Protein AF-A0AAV4H0U8-F1 (afdb_monomer)

Nearest PDB structures (foldseek):
  1r6h-assembly1_A  TM=3.811E-01  e=1.867E+00  Homo sapiens

Radius of gyration: 20.05 Å; Cα contacts (8 Å, |Δi|>4): 142; chains: 1; bounding box: 52×57×49 Å

pLDDT: mean 77.67, std 19.8, range [32.16, 96.25]

Solvent-accessible surface area (backbone atoms only — not comparable to full-atom values): 12555 Å² total; per-residue (Å²): 126,60,33,31,64,40,56,46,85,75,37,79,47,70,70,47,39,51,52,36,53,75,59,45,39,46,77,42,82,68,94,59,55,77,70,55,44,50,54,53,32,41,54,50,17,45,49,52,50,41,32,47,71,75,65,68,29,56,74,47,70,74,56,47,93,75,80,69,88,84,75,69,75,73,65,42,67,66,59,60,54,28,60,53,57,63,48,58,94,90,52,66,75,69,58,56,73,80,49,91,80,75,90,81,85,86,87,63,67,34,68,52,42,54,78,76,45,48,65,54,52,51,23,59,76,68,77,43,89,72,80,81,60,102,54,48,70,59,52,45,48,50,35,50,70,76,36,68,32,71,71,49,67,66,58,55,51,46,58,64,59,59,79,68,54,101,82,68,81,67,102,60,90,77,84,72,62,87,89,68,71,67,84,81,57,90,67,73,79,76,83,71,69,70,84,88,126

Organism: NCBI:txid1093978

Mean predicted aligned error: 11.88 Å

Sequence (197 aa):
MTASAIGSNLIQKSALHTLAKLNRNFIITRDLSVKEALEASKVVSAYIHRLLTKERRSVWIAQRQGRTKDGNDQTEQGILKMLLLNRGENEGIEYLERFNIIPVSISYEFDPTDILKIPELIAKIREVEYVKTKNEDFNTILKGIMGRKGRPSDLVATEKKIIGVGEIDGAYIKVGSLEKVSTSGNWPAIYDKGKKQ

Foldseek 3Di:
DAEEEDEPLQQPDPVSVVVNVVSNYDYQYPPDDPVVNLVSLLVVLVVQCCCVPVVVHHYHYQQDPDDDLPPDRHRDVVVLVSNCSPDDPPDDSCSCVVDPDDDDDDAFPDQLCNVLSVVVVVCVVVVHDDDDDPCSVVVSVVSRVPPDRHDPPVVVVVVVVVPDDPPDPDDDDDDDDPVPPDPPPPDPPVVPPPDDD

Secondary structure (DSSP, 8-state):
--EEEEEGGG--SHHHHHHHHHTTPEEE--S--HHHHHHHHHHHHHHHHHHHHTS---EE--SSSS--SSS--PPPHHHHHHHGGGS-TT--GGGGGGS---------SS-TTHHHHHHHHHHHHTT------TTHHHHHHHHHHHS-----HHHHHHHHHTT--TT--SSS--PPPTT---TTS---TTTT-----

Structure (mmCIF, N/CA/C/O backbone):
data_AF-A0AAV4H0U8-F1
#
_entry.id   AF-A0AAV4H0U8-F1
#
loop_
_atom_site.group_PDB
_atom_site.id
_atom_site.type_symbol
_atom_site.label_atom_id
_atom_site.label_alt_id
_atom_site.label_comp_id
_atom_site.label_asym_id
_atom_site.label_entity_id
_atom_site.label_seq_id
_atom_site.pdbx_PDB_ins_code
_atom_site.Cartn_x
_atom_site.Cartn_y
_atom_site.Cartn_z
_atom_site.occupancy
_atom_site.B_iso_or_equiv
_atom_site.auth_seq_id
_atom_site.auth_comp_id
_atom_site.auth_asym_id
_atom_site.auth_atom_id
_atom_site.pdbx_PDB_model_num
ATOM 1 N N . MET A 1 1 ? -16.952 9.512 -0.260 1.00 75.94 1 MET A N 1
ATOM 2 C CA . MET A 1 1 ? -15.770 9.503 -1.154 1.00 75.94 1 MET A CA 1
ATOM 3 C C . MET A 1 1 ? -14.577 8.974 -0.365 1.00 75.94 1 MET A C 1
ATOM 5 O O . MET A 1 1 ? -14.344 9.475 0.735 1.00 75.94 1 MET A O 1
ATOM 9 N N . THR A 1 2 ? -13.920 7.940 -0.892 1.00 90.75 2 THR A N 1
ATOM 10 C CA . THR A 1 2 ? -12.845 7.143 -0.267 1.00 90.75 2 THR A CA 1
ATOM 11 C C . THR A 1 2 ? -11.544 7.938 -0.129 1.00 90.75 2 THR A C 1
ATOM 13 O O . THR A 1 2 ? -11.247 8.760 -0.991 1.00 90.75 2 THR A O 1
ATOM 16 N N . ALA A 1 3 ? -10.783 7.706 0.942 1.00 93.81 3 ALA A N 1
ATOM 17 C CA . ALA A 1 3 ? -9.413 8.204 1.094 1.00 93.81 3 ALA A CA 1
ATOM 18 C C . ALA A 1 3 ? -8.412 7.100 0.727 1.00 93.81 3 ALA A C 1
ATOM 20 O O . ALA A 1 3 ? -8.619 5.949 1.104 1.00 93.81 3 ALA A O 1
ATOM 21 N N . SER A 1 4 ? -7.324 7.432 0.035 1.00 94.38 4 SER A N 1
ATOM 22 C CA . SER A 1 4 ? -6.386 6.422 -0.480 1.00 94.38 4 SER A CA 1
ATOM 23 C C . SER A 1 4 ? -4.968 6.630 0.043 1.00 94.38 4 SER A C 1
ATOM 25 O O . SER A 1 4 ? -4.483 7.758 0.127 1.00 94.38 4 SER A O 1
ATOM 27 N N . ALA A 1 5 ? -4.272 5.546 0.369 1.00 93.00 5 ALA A N 1
ATOM 28 C CA . ALA A 1 5 ? -2.857 5.606 0.723 1.00 93.00 5 ALA A CA 1
ATOM 29 C C . ALA A 1 5 ? -1.994 5.833 -0.532 1.00 93.00 5 ALA A C 1
ATOM 31 O O . ALA A 1 5 ? -2.186 5.168 -1.552 1.00 93.00 5 ALA A O 1
ATOM 32 N N . ILE A 1 6 ? -1.010 6.734 -0.460 1.00 90.56 6 ILE A N 1
ATOM 33 C CA . ILE A 1 6 ? -0.012 6.936 -1.521 1.00 90.56 6 ILE A CA 1
ATOM 34 C C . ILE A 1 6 ? 1.402 7.019 -0.942 1.00 90.56 6 ILE A C 1
ATOM 36 O O . ILE A 1 6 ? 1.624 7.653 0.084 1.00 90.56 6 ILE A O 1
ATOM 40 N N . GLY A 1 7 ? 2.375 6.395 -1.607 1.00 89.25 7 GLY A N 1
ATOM 41 C CA . GLY A 1 7 ? 3.781 6.480 -1.208 1.00 89.25 7 GLY A CA 1
ATOM 42 C C . GLY A 1 7 ? 4.385 7.863 -1.473 1.00 89.25 7 GLY A C 1
ATOM 43 O O . GLY A 1 7 ? 4.131 8.462 -2.521 1.00 89.25 7 GLY A O 1
ATOM 44 N N . SER A 1 8 ? 5.235 8.348 -0.562 1.00 87.62 8 SER A N 1
ATOM 45 C CA . SER A 1 8 ? 5.931 9.639 -0.702 1.00 87.62 8 SER A CA 1
ATOM 46 C C . SER A 1 8 ? 6.795 9.731 -1.967 1.00 87.62 8 SER A C 1
ATOM 48 O O . SER A 1 8 ? 6.920 10.806 -2.555 1.00 87.62 8 SER A O 1
ATOM 50 N N . ASN A 1 9 ? 7.322 8.600 -2.452 1.00 84.81 9 ASN A N 1
ATOM 51 C CA . ASN A 1 9 ? 8.116 8.538 -3.681 1.00 84.81 9 ASN A CA 1
ATOM 52 C C . ASN A 1 9 ? 7.341 8.992 -4.932 1.00 84.81 9 ASN A C 1
ATOM 54 O O . ASN A 1 9 ? 7.963 9.414 -5.903 1.00 84.81 9 ASN A O 1
ATOM 58 N N . LEU A 1 10 ? 6.003 8.949 -4.910 1.00 83.44 10 LEU A N 1
ATOM 59 C CA . LEU A 1 10 ? 5.152 9.251 -6.067 1.00 83.44 10 LEU A CA 1
ATOM 60 C C . LEU A 1 10 ? 4.704 10.717 -6.153 1.00 83.44 10 LEU A C 1
ATOM 62 O O . LEU A 1 10 ? 4.123 11.125 -7.156 1.00 83.44 10 LEU A O 1
ATOM 66 N N . ILE A 1 11 ? 4.969 11.517 -5.121 1.00 84.12 11 ILE A N 1
ATOM 67 C CA . ILE A 1 11 ? 4.455 12.891 -4.976 1.00 84.12 11 ILE A CA 1
ATOM 68 C C . ILE A 1 11 ? 5.573 13.932 -4.853 1.00 84.12 11 ILE A C 1
ATOM 70 O O . ILE A 1 11 ? 5.365 15.012 -4.313 1.00 84.12 11 ILE A O 1
ATOM 74 N N . GLN A 1 12 ? 6.759 13.629 -5.385 1.00 79.88 12 GLN A N 1
ATOM 75 C CA . GLN A 1 12 ? 7.925 14.521 -5.312 1.00 79.88 12 GLN A CA 1
ATOM 76 C C . GLN A 1 12 ? 7.730 15.842 -6.080 1.00 79.88 12 GLN A C 1
ATOM 78 O O . GLN A 1 12 ? 8.349 16.850 -5.756 1.00 79.88 12 GLN A O 1
ATOM 83 N N . LYS A 1 13 ? 6.869 15.854 -7.109 1.00 83.31 13 LYS A N 1
ATOM 84 C CA . LYS A 1 13 ? 6.543 17.061 -7.888 1.00 83.31 13 LYS A CA 1
ATOM 85 C C . LYS A 1 13 ? 5.353 17.791 -7.262 1.00 83.31 13 LYS A C 1
ATOM 87 O O . LYS A 1 13 ? 4.347 17.160 -6.939 1.00 83.31 13 LYS A O 1
ATOM 92 N N . SER A 1 14 ? 5.417 19.121 -7.195 1.00 85.25 14 SER A N 1
ATOM 93 C CA . SER A 1 14 ? 4.371 19.975 -6.602 1.00 85.25 14 SER A CA 1
ATOM 94 C C . SER A 1 14 ? 2.971 19.706 -7.169 1.00 85.25 14 SER A C 1
ATOM 96 O O . SER A 1 14 ? 2.019 19.548 -6.409 1.00 85.25 14 SER A O 1
ATOM 98 N N . ALA A 1 15 ? 2.850 19.563 -8.492 1.00 86.19 15 ALA A N 1
ATOM 99 C CA . ALA A 1 15 ? 1.583 19.251 -9.151 1.00 86.19 15 ALA A CA 1
ATOM 100 C C . ALA A 1 15 ? 0.990 17.901 -8.698 1.00 86.19 15 ALA A C 1
ATOM 102 O O . ALA A 1 15 ? -0.210 17.807 -8.442 1.00 86.19 15 ALA A O 1
ATOM 103 N N . LEU A 1 16 ? 1.828 16.868 -8.545 1.00 85.06 16 LEU A N 1
ATOM 104 C CA . LEU A 1 16 ? 1.393 15.538 -8.096 1.00 85.06 16 LEU A CA 1
ATOM 105 C C . LEU A 1 16 ? 0.987 15.548 -6.623 1.00 85.06 16 LEU A C 1
ATOM 107 O O . LEU A 1 16 ? 0.011 14.903 -6.248 1.00 85.06 16 LEU A O 1
ATOM 111 N N . HIS A 1 17 ? 1.690 16.319 -5.798 1.00 86.75 17 HIS A N 1
ATOM 112 C CA . HIS A 1 17 ? 1.330 16.518 -4.401 1.00 86.75 17 HIS A CA 1
ATOM 113 C C . HIS A 1 17 ? -0.031 17.220 -4.252 1.00 86.75 17 HIS A C 1
ATOM 115 O O . HIS A 1 17 ? -0.872 16.780 -3.466 1.00 86.75 17 HIS A O 1
ATOM 121 N N . THR A 1 18 ? -0.297 18.262 -5.047 1.00 88.75 18 THR A N 1
ATOM 122 C CA . THR A 1 18 ? -1.611 18.926 -5.074 1.00 88.75 18 THR A CA 1
ATOM 123 C C . THR A 1 18 ? -2.707 17.970 -5.538 1.00 88.75 18 THR A C 1
ATOM 125 O O . THR A 1 18 ? -3.745 17.870 -4.886 1.00 88.75 18 THR A O 1
ATOM 128 N N . LEU A 1 19 ? -2.466 17.206 -6.607 1.00 88.75 19 LEU A N 1
ATOM 129 C CA . LEU A 1 19 ? -3.418 16.210 -7.101 1.00 88.75 19 LEU A CA 1
ATOM 130 C C . LEU A 1 19 ? -3.717 15.126 -6.054 1.00 88.75 19 LEU A C 1
ATOM 132 O O . LEU A 1 19 ? -4.872 14.739 -5.879 1.00 88.75 19 LEU A O 1
ATOM 136 N N . ALA A 1 20 ? -2.701 14.656 -5.329 1.00 88.44 20 ALA A N 1
ATOM 137 C CA . ALA A 1 20 ? -2.874 13.691 -4.249 1.00 88.44 20 ALA A CA 1
ATOM 138 C C . ALA A 1 20 ? -3.774 14.256 -3.138 1.00 88.44 20 ALA A C 1
ATOM 140 O O . ALA A 1 20 ? -4.706 13.581 -2.703 1.00 88.44 20 ALA A O 1
ATOM 141 N N . LYS A 1 21 ? -3.566 15.516 -2.736 1.00 87.50 21 LYS A N 1
ATOM 142 C CA . LYS A 1 21 ? -4.411 16.190 -1.736 1.00 87.50 21 LYS A CA 1
ATOM 143 C C . LYS A 1 21 ? -5.855 16.370 -2.203 1.00 87.50 21 LYS A C 1
ATOM 145 O O . LYS A 1 21 ? -6.772 16.122 -1.423 1.00 87.50 21 LYS A O 1
ATOM 150 N N . LEU A 1 22 ? -6.067 16.751 -3.465 1.00 90.12 22 LEU A N 1
ATOM 151 C CA . LEU A 1 22 ? -7.408 16.890 -4.050 1.00 90.12 22 LEU A CA 1
ATOM 152 C C . LEU A 1 22 ? -8.170 15.558 -4.056 1.00 90.12 22 LEU A C 1
ATOM 154 O O . LEU A 1 22 ? -9.353 15.525 -3.725 1.00 90.12 22 LEU A O 1
ATOM 158 N N . ASN A 1 23 ? -7.471 14.454 -4.331 1.00 88.56 23 ASN A N 1
ATOM 159 C CA . ASN A 1 23 ? -8.024 13.098 -4.256 1.00 88.56 23 ASN A CA 1
ATOM 160 C C . ASN A 1 23 ? -8.117 12.543 -2.822 1.00 88.56 23 ASN A C 1
ATOM 162 O O . ASN A 1 23 ? -8.476 11.383 -2.639 1.00 88.56 23 ASN A O 1
ATOM 166 N N . ARG A 1 24 ? -7.827 13.362 -1.797 1.00 89.94 24 ARG A N 1
ATOM 167 C CA . ARG A 1 24 ? -7.825 12.978 -0.373 1.00 89.94 24 ARG A CA 1
ATOM 168 C C . ARG A 1 24 ? -6.895 11.805 -0.073 1.00 89.94 24 ARG A C 1
ATOM 170 O O . ARG A 1 24 ? -7.181 10.982 0.799 1.00 89.94 24 ARG A O 1
ATOM 177 N N . ASN A 1 25 ? -5.776 11.742 -0.783 1.00 91.75 25 ASN A N 1
ATOM 178 C CA . ASN A 1 25 ? -4.757 10.764 -0.474 1.00 91.75 25 ASN A CA 1
ATOM 179 C C . ASN A 1 25 ? -4.028 11.168 0.807 1.00 91.75 25 ASN A C 1
ATOM 181 O O . ASN A 1 25 ? -3.683 12.338 0.995 1.00 91.75 25 ASN A O 1
ATOM 185 N N . PHE A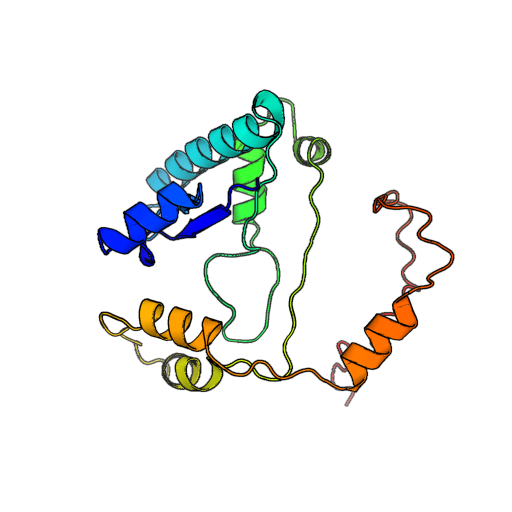 1 26 ? -3.752 10.187 1.658 1.00 93.12 26 PHE A N 1
ATOM 186 C CA . PHE A 1 26 ? -2.820 10.343 2.769 1.00 93.12 26 PHE A CA 1
ATOM 187 C C . PHE A 1 26 ? -1.496 9.669 2.426 1.00 93.12 26 PHE A C 1
ATOM 189 O O . PHE A 1 26 ? -1.435 8.719 1.643 1.00 93.12 26 PHE A O 1
ATOM 196 N N . ILE A 1 27 ? -0.420 10.215 2.980 1.00 90.69 27 ILE A N 1
ATOM 197 C CA . ILE A 1 27 ? 0.939 9.904 2.552 1.00 90.69 27 ILE A CA 1
ATOM 198 C C . ILE A 1 27 ? 1.522 8.825 3.459 1.00 90.69 27 ILE A C 1
ATOM 200 O O . ILE A 1 27 ? 1.487 8.950 4.681 1.00 90.69 27 ILE A O 1
ATOM 204 N N . ILE A 1 28 ? 2.095 7.796 2.842 1.00 90.69 28 ILE A N 1
ATOM 205 C CA . ILE A 1 28 ? 2.951 6.805 3.487 1.00 90.69 28 ILE A CA 1
ATOM 206 C C . ILE A 1 28 ? 4.396 7.164 3.154 1.00 90.69 28 ILE A C 1
ATOM 208 O O . ILE A 1 28 ? 4.830 7.057 2.002 1.00 90.69 28 ILE A O 1
ATOM 212 N N . THR A 1 29 ? 5.130 7.637 4.155 1.00 87.06 29 THR A N 1
ATOM 213 C CA . THR A 1 29 ? 6.537 8.016 4.003 1.00 87.06 29 THR A CA 1
ATOM 214 C C . THR A 1 29 ? 7.407 6.772 3.848 1.00 87.06 29 THR A C 1
ATOM 216 O O . THR A 1 29 ? 7.237 5.794 4.572 1.00 87.06 29 THR A O 1
ATOM 219 N N . ARG A 1 30 ? 8.326 6.809 2.884 1.00 84.44 30 ARG A N 1
ATOM 220 C CA . ARG A 1 30 ? 9.290 5.739 2.594 1.00 84.44 30 ARG A CA 1
ATOM 221 C C . ARG A 1 30 ? 10.682 6.114 3.093 1.00 84.44 30 ARG A C 1
ATOM 223 O O . ARG A 1 30 ? 10.924 7.278 3.395 1.00 84.44 30 ARG A O 1
ATOM 230 N N . ASP A 1 31 ? 11.559 5.114 3.151 1.00 83.88 31 ASP A N 1
ATOM 231 C CA . ASP A 1 31 ? 12.988 5.263 3.464 1.00 83.88 31 ASP A CA 1
ATOM 232 C C . ASP A 1 31 ? 13.251 5.860 4.860 1.00 83.88 31 ASP A C 1
ATOM 234 O O . ASP A 1 31 ? 14.187 6.623 5.074 1.00 83.88 31 ASP A O 1
ATOM 238 N N . LEU A 1 32 ? 12.391 5.498 5.817 1.00 84.94 32 LEU A N 1
ATOM 239 C CA . LEU A 1 32 ? 12.502 5.874 7.224 1.00 84.94 32 LEU A CA 1
ATOM 240 C C . LEU A 1 32 ? 13.335 4.859 8.011 1.00 84.94 32 LEU A C 1
ATOM 242 O O . LEU A 1 32 ? 13.292 3.657 7.734 1.00 84.94 32 LEU A O 1
ATOM 246 N N . SER A 1 33 ? 14.018 5.324 9.059 1.00 87.19 33 SER A N 1
ATOM 247 C CA . SER A 1 33 ? 14.585 4.418 10.061 1.00 87.19 33 SER A CA 1
ATOM 248 C C . SER A 1 33 ? 13.477 3.654 10.796 1.00 87.19 33 SER A C 1
ATOM 250 O O . SER A 1 33 ? 12.323 4.080 10.834 1.00 87.19 33 SER A O 1
ATOM 252 N N . VAL A 1 34 ? 13.814 2.534 11.444 1.00 86.00 34 VAL A N 1
ATOM 253 C CA . VAL A 1 34 ? 12.833 1.692 12.161 1.00 86.00 34 VAL A CA 1
ATOM 254 C C . VAL A 1 34 ? 12.016 2.493 13.185 1.00 86.00 34 VAL A C 1
ATOM 256 O O . VAL A 1 34 ? 10.799 2.329 13.278 1.00 86.00 34 VAL A O 1
ATOM 259 N N . LYS A 1 35 ? 12.672 3.389 13.932 1.00 85.44 35 LYS A N 1
ATOM 260 C CA . LYS A 1 35 ? 12.014 4.230 14.939 1.00 85.44 35 LYS A CA 1
ATOM 261 C C . LYS A 1 35 ? 11.052 5.229 14.295 1.00 85.44 35 LYS A C 1
ATOM 263 O O . LYS A 1 35 ? 9.916 5.358 14.740 1.00 85.44 35 LYS A O 1
ATOM 268 N N . GLU A 1 36 ? 11.485 5.908 13.238 1.00 90.25 36 GLU A N 1
ATOM 269 C CA . GLU A 1 36 ? 10.648 6.871 12.515 1.00 90.25 36 GLU A CA 1
ATOM 270 C C . GLU A 1 36 ? 9.475 6.186 11.811 1.00 90.25 36 GLU A C 1
ATOM 272 O O . GLU A 1 36 ? 8.363 6.708 11.820 1.00 90.25 36 GLU A O 1
ATOM 277 N N . ALA A 1 37 ? 9.694 4.995 11.249 1.00 87.75 37 ALA A N 1
ATOM 278 C CA . ALA A 1 37 ? 8.656 4.199 10.608 1.00 87.75 37 ALA A CA 1
ATOM 279 C C . ALA A 1 37 ? 7.551 3.804 11.597 1.00 87.75 37 ALA A C 1
ATOM 281 O O . ALA A 1 37 ? 6.372 3.842 11.241 1.00 87.75 37 ALA A O 1
ATOM 282 N N . LEU A 1 38 ? 7.905 3.473 12.845 1.00 88.56 38 LEU A N 1
ATOM 283 C CA . LEU A 1 38 ? 6.930 3.182 13.896 1.00 88.56 38 LEU A CA 1
ATOM 284 C C . LEU A 1 38 ? 6.095 4.419 14.251 1.00 88.56 38 LEU A C 1
ATOM 286 O O . LEU A 1 38 ? 4.869 4.330 14.296 1.00 88.56 38 LEU A O 1
ATOM 290 N N . GLU A 1 39 ? 6.736 5.568 14.467 1.00 91.75 39 GLU A N 1
ATOM 291 C CA . GLU A 1 39 ? 6.027 6.814 14.784 1.00 91.75 39 GLU A CA 1
ATOM 292 C C . GLU A 1 39 ? 5.123 7.263 13.627 1.00 91.75 39 GLU A C 1
ATOM 294 O O . GLU A 1 39 ? 3.947 7.566 13.836 1.00 91.75 39 GLU A O 1
ATOM 299 N N . ALA A 1 40 ? 5.615 7.199 12.388 1.00 90.12 40 ALA A N 1
ATOM 300 C CA . ALA A 1 40 ? 4.806 7.462 11.201 1.00 90.12 40 ALA A CA 1
ATOM 301 C C . ALA A 1 40 ? 3.616 6.490 11.100 1.00 90.12 40 ALA A C 1
ATOM 303 O O . ALA A 1 40 ? 2.494 6.910 10.810 1.00 90.12 40 ALA A O 1
ATOM 304 N N . SER A 1 41 ? 3.828 5.205 11.401 1.00 92.19 41 SER A N 1
ATOM 305 C CA . SER A 1 41 ? 2.768 4.190 11.395 1.00 92.19 41 SER A CA 1
ATOM 306 C C . SER A 1 4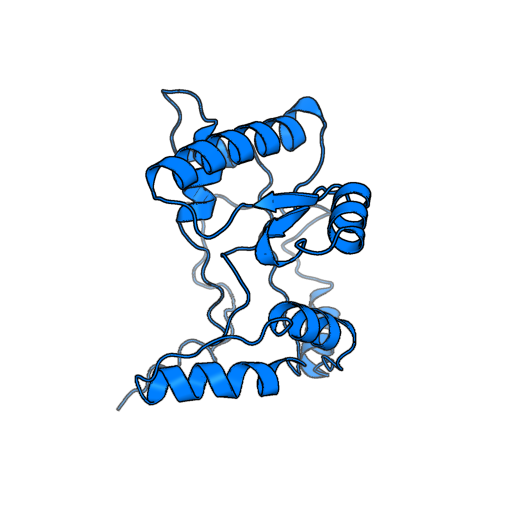1 ? 1.697 4.460 12.453 1.00 92.19 41 SER A C 1
ATOM 308 O O . SER A 1 41 ? 0.517 4.293 12.157 1.00 92.19 41 SER A O 1
ATOM 310 N N . LYS A 1 42 ? 2.063 4.932 13.655 1.00 93.75 42 LYS A N 1
ATOM 311 C CA . LYS A 1 42 ? 1.090 5.341 14.687 1.00 93.75 42 LYS A CA 1
ATOM 312 C C . LYS A 1 42 ? 0.214 6.494 14.198 1.00 93.75 42 LYS A C 1
ATOM 314 O O . LYS A 1 42 ? -1.006 6.441 14.342 1.00 93.75 42 LYS A O 1
ATOM 319 N N . VAL A 1 43 ? 0.821 7.506 13.572 1.00 95.56 43 VAL A N 1
ATOM 320 C CA . VAL A 1 43 ? 0.094 8.661 13.017 1.00 95.56 43 VAL A CA 1
ATOM 321 C C . VAL A 1 43 ? -0.876 8.221 11.919 1.00 95.56 43 VAL A C 1
ATOM 323 O O . VAL A 1 43 ? -2.046 8.607 11.941 1.00 95.56 43 VAL A O 1
ATOM 326 N N . VAL A 1 44 ? -0.421 7.382 10.982 1.00 95.38 44 VAL A N 1
ATOM 327 C CA . VAL A 1 44 ? -1.272 6.829 9.915 1.00 95.38 44 VAL A CA 1
ATOM 328 C C . VAL A 1 44 ? -2.408 5.987 10.500 1.00 95.38 44 VAL A C 1
ATOM 330 O O . VAL A 1 44 ? -3.552 6.153 10.085 1.00 95.38 44 VAL A O 1
ATOM 333 N N . SER A 1 45 ? -2.125 5.142 11.492 1.00 95.31 45 SER A N 1
ATOM 334 C CA . SER A 1 45 ? -3.120 4.301 12.166 1.00 95.31 45 SER A CA 1
ATOM 335 C C . SER A 1 45 ? -4.222 5.130 12.827 1.00 95.31 45 SER A C 1
ATOM 337 O O . SER A 1 45 ? -5.408 4.935 12.549 1.00 95.31 45 SER A O 1
ATOM 339 N N . ALA A 1 46 ? -3.843 6.136 13.622 1.00 96.25 46 ALA A N 1
ATOM 340 C CA . ALA A 1 46 ? -4.784 7.052 14.261 1.00 96.25 46 ALA A CA 1
ATOM 341 C C . ALA A 1 46 ? -5.615 7.835 13.229 1.00 96.25 46 ALA A C 1
ATOM 343 O O . ALA A 1 46 ? -6.821 8.044 13.403 1.00 96.25 46 ALA A O 1
ATOM 344 N N . TYR A 1 47 ? -4.990 8.241 12.120 1.00 96.25 47 TYR A N 1
ATOM 345 C CA . TYR A 1 47 ? -5.675 8.918 11.025 1.00 96.25 47 TYR A CA 1
ATOM 346 C C . TYR A 1 47 ? -6.699 8.007 10.333 1.00 96.25 47 TYR A C 1
ATOM 348 O O . TYR A 1 47 ? -7.844 8.424 10.157 1.00 96.25 47 TYR A O 1
ATOM 356 N N . ILE A 1 48 ? -6.331 6.765 9.996 1.00 95.75 48 ILE A N 1
ATOM 357 C CA . ILE A 1 48 ? -7.236 5.764 9.409 1.00 95.75 48 ILE A CA 1
ATOM 358 C C . ILE A 1 48 ? -8.402 5.482 10.354 1.00 95.75 48 ILE A C 1
ATOM 360 O O . ILE A 1 48 ? -9.554 5.529 9.925 1.00 95.75 48 ILE A O 1
ATOM 364 N N . HIS A 1 49 ? -8.133 5.265 11.643 1.00 95.31 49 HIS A N 1
ATOM 365 C CA . HIS A 1 49 ? -9.189 5.054 12.627 1.00 95.31 49 HIS A CA 1
ATOM 366 C C . HIS A 1 49 ? -10.177 6.224 12.641 1.00 95.31 49 HIS A C 1
ATOM 368 O O . HIS A 1 49 ? -11.383 6.009 12.548 1.00 95.31 49 HIS A O 1
ATOM 374 N N . ARG A 1 50 ? -9.685 7.470 12.683 1.00 95.94 50 ARG A N 1
ATOM 375 C CA . ARG A 1 50 ? -10.537 8.667 12.632 1.00 95.94 50 ARG A CA 1
ATOM 376 C C . ARG A 1 50 ? -11.377 8.731 11.355 1.00 95.94 50 ARG A C 1
ATOM 378 O O . ARG A 1 50 ? -12.554 9.087 11.436 1.00 95.94 50 ARG A O 1
ATOM 385 N N . LEU A 1 51 ? -10.793 8.405 10.198 1.00 95.81 51 LEU A N 1
ATOM 386 C CA . LEU A 1 51 ? -11.522 8.369 8.929 1.00 95.81 51 LEU A CA 1
ATOM 387 C C . LEU A 1 51 ? -12.677 7.364 8.979 1.00 95.81 51 LEU A C 1
ATOM 389 O O . LEU A 1 51 ? -13.793 7.699 8.586 1.00 95.81 51 LEU A O 1
ATOM 393 N N . LEU A 1 52 ? -12.419 6.164 9.500 1.00 94.31 52 LEU A N 1
ATOM 394 C CA . LEU A 1 52 ? -13.396 5.080 9.551 1.00 94.31 52 LEU A CA 1
ATOM 395 C C . LEU A 1 52 ? -14.500 5.345 10.587 1.00 94.31 52 LEU A C 1
ATOM 397 O O . LEU A 1 52 ? -15.676 5.175 10.274 1.00 94.31 52 LEU A O 1
ATOM 401 N N . THR A 1 53 ? -14.152 5.801 11.795 1.00 93.06 53 THR A N 1
ATOM 402 C CA . THR A 1 53 ? -15.106 5.911 12.914 1.00 93.06 53 THR A CA 1
ATOM 403 C C . THR A 1 53 ? -15.799 7.266 12.994 1.00 93.06 53 THR A C 1
ATOM 405 O O . THR A 1 53 ? -17.023 7.327 13.109 1.00 93.06 53 THR A O 1
ATOM 408 N N . LYS A 1 54 ? -15.040 8.366 12.914 1.00 94.19 54 LYS A N 1
ATOM 409 C CA . LYS A 1 54 ? -15.576 9.726 13.096 1.00 94.19 54 LYS A CA 1
ATOM 410 C C . LYS A 1 54 ? -16.096 10.315 11.793 1.00 94.19 54 LYS A C 1
ATOM 412 O O . LYS A 1 54 ? -17.151 10.938 11.782 1.00 94.19 54 LYS A O 1
ATOM 417 N N . GLU A 1 55 ? -15.371 10.120 10.694 1.00 94.62 55 GLU A N 1
ATOM 418 C CA . GLU A 1 55 ? -15.751 10.698 9.397 1.00 94.62 55 GLU A CA 1
ATOM 419 C C . GLU A 1 55 ? -16.602 9.769 8.526 1.00 94.62 55 GLU A C 1
ATOM 421 O O . GLU A 1 55 ? -17.108 10.216 7.495 1.00 94.62 55 GLU A O 1
ATOM 426 N N . ARG A 1 56 ? -16.764 8.497 8.921 1.00 93.25 56 ARG A N 1
ATOM 427 C CA . ARG A 1 56 ? -17.481 7.461 8.156 1.00 93.25 56 ARG A CA 1
ATOM 428 C C . ARG A 1 56 ? -17.012 7.380 6.697 1.00 93.25 56 ARG A C 1
ATOM 430 O O . ARG A 1 56 ? -17.811 7.305 5.763 1.00 93.25 56 ARG A O 1
ATOM 437 N N . ARG A 1 57 ? -15.695 7.433 6.487 1.00 93.50 57 ARG A N 1
ATOM 438 C CA . ARG A 1 57 ? -15.055 7.369 5.168 1.00 93.50 57 ARG A CA 1
ATOM 439 C C . ARG A 1 57 ? -14.317 6.054 4.993 1.00 93.50 57 ARG A C 1
ATOM 441 O O . ARG A 1 57 ? -13.474 5.707 5.810 1.00 93.50 57 ARG A O 1
ATOM 448 N N . SER A 1 58 ? -14.567 5.387 3.871 1.00 94.88 58 SER A N 1
ATOM 449 C CA . SER A 1 58 ? -13.794 4.221 3.444 1.00 94.88 58 SER A CA 1
ATOM 450 C C . SER A 1 58 ? -12.340 4.592 3.147 1.00 94.88 58 SER A C 1
ATOM 452 O O . SER A 1 58 ? -12.053 5.701 2.679 1.00 94.88 58 SER A O 1
ATOM 454 N N . VAL A 1 59 ? -11.442 3.635 3.369 1.00 95.69 59 VAL A N 1
ATOM 455 C CA . VAL A 1 59 ? -10.008 3.757 3.097 1.00 95.69 59 VAL A CA 1
ATOM 456 C C . VAL A 1 59 ? -9.592 2.709 2.070 1.00 95.69 59 VAL A C 1
ATOM 458 O O . VAL A 1 59 ? -9.961 1.546 2.197 1.00 95.69 59 VAL A O 1
ATOM 461 N N . TRP A 1 60 ? -8.817 3.120 1.068 1.00 94.88 60 TRP A N 1
ATOM 462 C CA . TRP A 1 60 ? -8.158 2.226 0.121 1.00 94.88 60 TRP A CA 1
ATOM 463 C C . TRP A 1 60 ? -6.664 2.145 0.440 1.00 94.88 60 TRP A C 1
ATOM 465 O O . TRP A 1 60 ? -5.956 3.156 0.414 1.00 94.88 60 TRP A O 1
ATOM 475 N N . ILE A 1 61 ? -6.175 0.940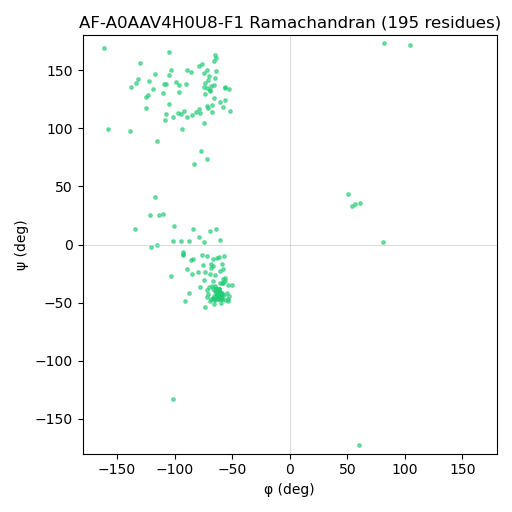 0.723 1.00 92.44 61 ILE A N 1
ATOM 476 C CA . ILE A 1 61 ? -4.767 0.668 1.019 1.00 92.44 61 ILE A CA 1
ATOM 477 C C . ILE A 1 61 ? -4.291 -0.522 0.187 1.00 92.44 61 ILE A C 1
ATOM 479 O O . ILE A 1 61 ? -5.045 -1.461 -0.052 1.00 92.44 61 ILE A O 1
ATOM 483 N N . ALA A 1 62 ? -3.045 -0.462 -0.282 1.00 91.31 62 ALA A N 1
ATOM 484 C CA . ALA A 1 62 ? -2.418 -1.595 -0.948 1.00 91.31 62 ALA A CA 1
ATOM 485 C C . ALA A 1 62 ? -2.025 -2.664 0.080 1.00 91.31 62 ALA A C 1
ATOM 487 O O . ALA A 1 62 ? -1.633 -2.340 1.197 1.00 91.31 62 ALA A O 1
ATOM 488 N N . GLN A 1 63 ? -2.070 -3.927 -0.331 1.00 86.25 63 GLN A N 1
ATOM 489 C CA . GLN A 1 63 ? -1.707 -5.101 0.463 1.00 86.25 63 GLN A CA 1
ATOM 490 C C . GLN A 1 63 ? -0.216 -5.182 0.823 1.00 86.25 63 GLN A C 1
ATOM 492 O O . GLN A 1 63 ? 0.162 -5.993 1.665 1.00 86.25 63 GLN A O 1
ATOM 497 N N . ARG A 1 64 ? 0.637 -4.366 0.192 1.00 85.62 64 ARG A N 1
ATOM 498 C CA . ARG A 1 64 ? 2.073 -4.253 0.477 1.00 85.62 64 ARG A CA 1
ATOM 499 C C . ARG A 1 64 ? 2.667 -2.963 -0.065 1.00 85.62 64 ARG A C 1
ATOM 501 O O . ARG A 1 64 ? 2.044 -2.268 -0.875 1.00 85.62 64 ARG A O 1
ATOM 508 N N . GLN A 1 65 ? 3.901 -2.660 0.329 1.00 83.06 65 GLN A N 1
ATOM 509 C CA . GLN A 1 65 ? 4.637 -1.551 -0.260 1.00 83.06 65 GLN A CA 1
ATOM 510 C C . GLN A 1 65 ? 5.085 -1.861 -1.700 1.00 83.06 65 GLN A C 1
ATOM 512 O O . GLN A 1 65 ? 5.906 -2.736 -1.965 1.00 83.06 65 GLN A O 1
ATOM 517 N N . GLY A 1 66 ? 4.613 -1.047 -2.647 1.00 83.31 66 GLY A N 1
ATOM 518 C CA . GLY A 1 66 ? 5.013 -1.139 -4.053 1.00 83.31 66 GLY A CA 1
ATOM 519 C C . GLY A 1 66 ? 4.262 -2.208 -4.852 1.00 83.31 66 GLY A C 1
ATOM 520 O O . GLY A 1 66 ? 3.449 -2.961 -4.331 1.00 83.31 66 GLY A O 1
ATOM 521 N N . ARG A 1 67 ? 4.507 -2.224 -6.166 1.00 82.38 67 ARG A N 1
ATOM 522 C CA . ARG A 1 67 ? 3.856 -3.155 -7.100 1.00 82.38 67 ARG A CA 1
ATOM 523 C C . ARG A 1 67 ? 4.611 -4.473 -7.149 1.00 82.38 67 ARG A C 1
ATOM 525 O O . ARG A 1 67 ? 5.839 -4.482 -7.050 1.00 82.38 67 ARG A O 1
ATOM 532 N N . THR A 1 68 ? 3.879 -5.557 -7.385 1.00 82.25 68 THR A N 1
ATOM 533 C CA . THR A 1 68 ? 4.491 -6.869 -7.538 1.00 82.25 68 THR A CA 1
ATOM 534 C C . THR A 1 68 ? 5.372 -6.986 -8.776 1.00 82.25 68 THR A C 1
ATOM 536 O O . THR A 1 68 ? 5.050 -6.480 -9.859 1.00 82.25 68 THR A O 1
ATOM 539 N N . LYS A 1 69 ? 6.527 -7.627 -8.585 1.00 80.44 69 LYS A N 1
ATOM 540 C CA . LYS A 1 69 ? 7.529 -7.885 -9.627 1.00 80.44 69 LYS A CA 1
ATOM 541 C C . LYS A 1 69 ? 7.485 -9.334 -10.106 1.00 80.44 69 LYS A C 1
ATOM 543 O O . LYS A 1 69 ? 7.822 -9.588 -11.252 1.00 80.44 69 LYS A O 1
ATOM 548 N N . ASP A 1 70 ? 7.035 -10.233 -9.240 1.00 77.69 70 ASP A N 1
ATOM 549 C CA . ASP A 1 70 ? 6.977 -11.685 -9.410 1.00 77.69 70 ASP A CA 1
ATOM 550 C C . ASP A 1 70 ? 5.539 -12.231 -9.419 1.00 77.69 70 ASP A C 1
ATOM 552 O O . ASP A 1 70 ? 5.339 -13.431 -9.562 1.00 77.69 70 ASP A O 1
ATOM 556 N N . GLY A 1 71 ? 4.532 -11.364 -9.267 1.00 75.62 71 GLY A N 1
ATOM 557 C CA . GLY A 1 71 ? 3.125 -11.761 -9.199 1.00 75.62 71 GLY A CA 1
ATOM 558 C C . GLY A 1 71 ? 2.686 -12.261 -7.821 1.00 75.62 71 GLY A C 1
ATOM 559 O O . GLY A 1 71 ? 1.525 -12.622 -7.661 1.00 75.62 71 GLY A O 1
ATOM 560 N N . ASN A 1 72 ? 3.565 -12.256 -6.809 1.00 79.81 72 ASN A N 1
ATOM 561 C CA . ASN A 1 72 ? 3.168 -12.589 -5.445 1.00 79.81 72 ASN A CA 1
ATOM 562 C C . ASN A 1 72 ? 2.529 -11.364 -4.768 1.00 79.81 72 ASN A C 1
ATOM 564 O O . ASN A 1 72 ? 3.190 -10.341 -4.538 1.00 79.81 72 ASN A O 1
ATOM 568 N N . ASP A 1 73 ? 1.237 -11.476 -4.466 1.00 82.06 73 ASP A N 1
ATOM 569 C CA . ASP A 1 73 ? 0.416 -10.445 -3.825 1.00 82.06 73 ASP A CA 1
ATOM 570 C C . ASP A 1 73 ? 0.014 -10.807 -2.385 1.00 82.06 73 ASP A C 1
ATOM 572 O O . ASP A 1 73 ? -0.989 -10.319 -1.863 1.00 82.06 73 ASP A O 1
ATOM 576 N N . GLN A 1 74 ? 0.816 -11.631 -1.702 1.00 83.75 74 GLN A N 1
ATOM 577 C CA . GLN A 1 74 ? 0.650 -11.868 -0.270 1.00 83.75 74 GLN A CA 1
ATOM 578 C C . GLN A 1 74 ? 0.708 -10.548 0.518 1.00 83.75 74 GLN A C 1
ATOM 580 O O . GLN A 1 74 ? 1.557 -9.687 0.278 1.00 83.75 74 GLN A O 1
ATOM 585 N N . THR A 1 75 ? -0.214 -10.393 1.472 1.00 84.56 75 THR A N 1
ATOM 586 C CA . THR A 1 75 ? -0.290 -9.190 2.311 1.00 84.56 75 THR A CA 1
ATOM 587 C C . THR A 1 75 ? 0.905 -9.106 3.260 1.00 84.56 75 THR A C 1
ATOM 589 O O . THR A 1 75 ? 1.229 -10.071 3.953 1.00 84.56 75 THR A O 1
ATOM 592 N N . GLU A 1 76 ? 1.539 -7.936 3.342 1.00 83.25 76 GLU A N 1
ATOM 593 C CA . GLU A 1 76 ? 2.623 -7.688 4.293 1.00 83.25 76 GLU A CA 1
ATOM 594 C C . GLU A 1 76 ? 2.084 -7.546 5.722 1.00 83.25 76 GLU A C 1
ATOM 596 O O . GLU A 1 76 ? 1.212 -6.720 6.007 1.00 83.25 76 GLU A O 1
ATOM 601 N N . GLN A 1 77 ? 2.679 -8.284 6.667 1.00 84.81 77 GLN A N 1
ATOM 602 C CA . GLN A 1 77 ? 2.306 -8.217 8.088 1.00 84.81 77 GLN A CA 1
ATOM 603 C C . GLN A 1 77 ? 2.393 -6.794 8.663 1.00 84.81 77 GLN A C 1
ATOM 605 O O . GLN A 1 77 ? 1.663 -6.459 9.596 1.00 84.81 77 GLN A O 1
ATOM 610 N N . GLY A 1 78 ? 3.284 -5.955 8.123 1.00 86.50 78 GLY A N 1
ATOM 611 C CA . GLY A 1 78 ? 3.463 -4.568 8.552 1.00 86.50 78 GLY A CA 1
ATOM 612 C C . GLY A 1 78 ? 2.187 -3.731 8.442 1.00 86.50 78 GLY A C 1
ATOM 613 O O . GLY A 1 78 ? 1.936 -2.898 9.309 1.00 86.50 78 GLY A O 1
ATOM 614 N N . ILE A 1 79 ? 1.335 -4.000 7.447 1.00 87.00 79 ILE A N 1
ATOM 615 C CA . ILE A 1 79 ? 0.066 -3.279 7.272 1.00 87.00 79 ILE A CA 1
ATOM 616 C C . ILE A 1 79 ? -0.910 -3.621 8.391 1.00 87.00 79 ILE A C 1
ATOM 618 O O . ILE A 1 79 ? -1.477 -2.719 9.005 1.00 87.00 79 ILE A O 1
ATOM 622 N N . LEU A 1 80 ? -1.064 -4.909 8.704 1.00 88.50 80 LEU A N 1
ATOM 623 C CA . LEU A 1 80 ? -1.940 -5.352 9.790 1.00 88.50 80 LEU A CA 1
ATOM 624 C C . LEU A 1 80 ? -1.449 -4.815 11.138 1.00 88.50 80 LEU A C 1
ATOM 626 O O . LEU A 1 80 ? -2.234 -4.278 11.915 1.00 88.50 80 LEU A O 1
ATOM 630 N N . LYS A 1 81 ? -0.133 -4.874 11.378 1.00 89.00 81 LYS A N 1
ATOM 631 C CA . LYS A 1 81 ? 0.489 -4.295 12.576 1.00 89.00 81 LYS A CA 1
ATOM 632 C C . LYS A 1 81 ? 0.222 -2.796 12.680 1.00 89.00 81 LYS A C 1
ATOM 634 O O . LYS A 1 81 ? -0.122 -2.336 13.761 1.00 89.00 81 LYS A O 1
ATOM 639 N N . MET A 1 82 ? 0.329 -2.051 11.577 1.00 92.50 82 MET A N 1
ATOM 640 C CA . MET A 1 82 ? 0.031 -0.617 11.548 1.00 92.50 82 MET A CA 1
ATOM 641 C C . MET A 1 82 ? -1.433 -0.340 11.904 1.00 92.50 82 MET A C 1
ATOM 643 O O . MET A 1 82 ? -1.690 0.498 12.763 1.00 92.50 82 MET A O 1
ATOM 647 N N . LEU A 1 83 ? -2.393 -1.073 11.335 1.00 90.69 83 LEU A N 1
ATOM 648 C CA . LEU A 1 83 ? -3.816 -0.895 11.661 1.00 90.69 83 LEU A CA 1
ATOM 649 C C . LEU A 1 83 ? -4.109 -1.159 13.146 1.00 90.69 83 LEU A C 1
ATOM 651 O O . LEU A 1 83 ? -4.936 -0.476 13.742 1.00 90.69 83 LEU A O 1
ATOM 655 N N . LEU A 1 84 ? -3.374 -2.086 13.759 1.00 92.06 84 LEU A N 1
ATOM 656 C CA . LEU A 1 84 ? -3.472 -2.418 15.179 1.00 92.06 84 LEU A CA 1
ATOM 657 C C . LEU A 1 84 ? -2.811 -1.396 16.118 1.00 92.06 84 LEU A C 1
ATOM 659 O O . LEU A 1 84 ? -2.968 -1.517 17.330 1.00 92.06 84 LEU A O 1
ATOM 663 N N . LEU A 1 85 ? -2.059 -0.404 15.630 1.00 93.44 85 LEU A N 1
ATOM 664 C CA . LEU A 1 85 ? -1.372 0.561 16.507 1.00 93.44 85 LEU A CA 1
ATOM 665 C C . LEU A 1 85 ? -2.324 1.508 17.250 1.00 93.44 85 LEU A C 1
ATOM 667 O O . LEU A 1 85 ? -1.923 2.073 18.261 1.00 93.44 85 LEU A O 1
ATOM 671 N N . ASN A 1 86 ? -3.560 1.674 16.773 1.00 93.12 86 ASN A N 1
ATOM 672 C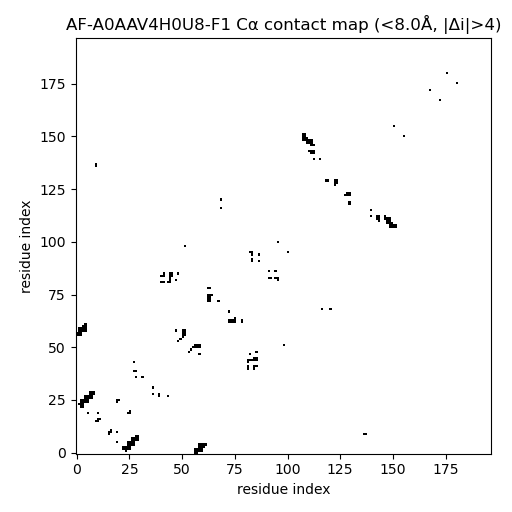 CA . ASN A 1 86 ? -4.568 2.530 17.402 1.00 93.12 86 ASN A CA 1
ATOM 673 C C . ASN A 1 86 ? -5.593 1.746 18.250 1.00 93.12 86 ASN A C 1
ATOM 675 O O . ASN A 1 86 ? -6.674 2.256 18.555 1.00 93.12 86 ASN A O 1
ATOM 679 N N . ARG A 1 87 ? -5.293 0.488 18.584 1.00 92.06 87 ARG A N 1
ATOM 680 C CA . ARG A 1 87 ? -6.120 -0.331 19.479 1.00 92.06 87 ARG A CA 1
ATOM 681 C C . ARG A 1 87 ? -5.932 0.079 20.944 1.00 92.06 87 ARG A C 1
ATOM 683 O O . ARG A 1 87 ? -4.888 0.630 21.295 1.00 92.06 87 ARG A O 1
ATOM 690 N N . GLY A 1 88 ? -6.922 -0.193 21.790 1.00 88.25 88 GLY A N 1
ATOM 691 C CA . GLY A 1 88 ? -6.785 -0.049 23.239 1.00 88.25 88 GLY A CA 1
ATOM 692 C C . GLY A 1 88 ? -5.771 -1.041 23.819 1.00 88.25 88 GLY A C 1
ATOM 693 O O . GLY A 1 88 ? -5.505 -2.080 23.227 1.00 88.25 88 GLY A O 1
ATOM 694 N N . GLU A 1 89 ? -5.209 -0.745 24.992 1.00 85.62 89 GLU A N 1
ATOM 695 C CA . GLU A 1 89 ? -4.128 -1.550 25.598 1.00 85.62 89 GLU A CA 1
ATOM 696 C C . GLU A 1 89 ? -4.484 -3.034 25.792 1.00 85.62 89 GLU A C 1
ATOM 698 O O . GLU A 1 89 ? -3.617 -3.894 25.657 1.00 85.62 89 GLU A O 1
ATOM 703 N N . ASN A 1 90 ? -5.764 -3.328 26.041 1.00 88.44 90 ASN A N 1
ATOM 704 C CA . ASN A 1 90 ? -6.277 -4.683 26.259 1.00 88.44 90 ASN A CA 1
ATOM 705 C C . ASN A 1 90 ? -6.833 -5.348 24.993 1.00 88.44 90 ASN A C 1
ATOM 707 O O . ASN A 1 90 ? -7.378 -6.443 25.082 1.00 88.44 90 ASN A O 1
ATOM 711 N N . GLU A 1 91 ? -6.747 -4.688 23.838 1.00 87.00 91 GLU A N 1
ATOM 712 C CA . GLU A 1 91 ? -7.233 -5.233 22.574 1.00 87.00 91 GLU A CA 1
ATOM 713 C C . GLU A 1 91 ? -6.079 -5.884 21.797 1.00 87.00 91 GLU A C 1
ATOM 715 O O . GLU A 1 91 ? -4.965 -5.357 21.711 1.00 87.00 91 GLU A O 1
ATOM 720 N N . GLY A 1 92 ? -6.347 -7.047 21.219 1.00 87.25 92 GLY A N 1
ATOM 721 C CA . GLY A 1 92 ? -5.493 -7.785 20.304 1.00 87.25 92 GLY A CA 1
ATOM 722 C C . GLY A 1 92 ? -5.933 -7.615 18.850 1.00 87.25 92 GLY A C 1
ATOM 723 O O . GLY A 1 92 ? -6.149 -6.503 18.363 1.00 87.25 92 GLY A O 1
ATOM 724 N N . ILE A 1 93 ? -6.010 -8.732 18.126 1.00 87.06 93 ILE A N 1
ATOM 725 C CA . ILE A 1 93 ? -6.356 -8.751 16.699 1.00 87.06 93 ILE A CA 1
ATOM 726 C C . ILE A 1 93 ? -7.845 -8.480 16.445 1.00 87.06 93 ILE A C 1
ATOM 728 O O . ILE A 1 93 ? -8.195 -7.967 15.384 1.00 87.06 93 ILE A O 1
ATOM 732 N N . GLU A 1 94 ? -8.698 -8.737 17.438 1.00 88.38 94 GLU A N 1
ATOM 733 C CA . GLU A 1 94 ? -10.144 -8.50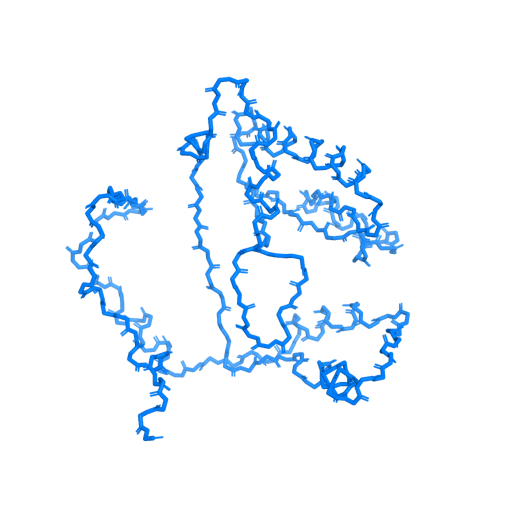4 17.414 1.00 88.38 94 GLU A CA 1
ATOM 734 C C . GLU A 1 94 ? -10.501 -7.035 17.147 1.00 88.38 94 GLU A C 1
ATOM 736 O O . GLU A 1 94 ? -11.572 -6.723 16.632 1.00 88.38 94 GLU A O 1
ATOM 741 N N . TYR A 1 95 ? -9.568 -6.109 17.393 1.00 89.50 95 TYR A N 1
ATOM 742 C CA . TYR A 1 95 ? -9.714 -4.714 16.986 1.00 89.50 95 TYR A CA 1
ATOM 743 C C . TYR A 1 95 ? -10.015 -4.562 15.486 1.00 89.50 95 TYR A C 1
ATOM 745 O O . TYR A 1 95 ? -10.778 -3.677 15.095 1.00 89.50 95 TYR A O 1
ATOM 753 N N . LEU A 1 96 ? -9.444 -5.428 14.639 1.00 88.12 96 LEU A N 1
ATOM 754 C CA . LEU A 1 96 ? -9.666 -5.393 13.193 1.00 88.12 96 LEU A CA 1
ATOM 755 C C . LEU A 1 96 ? -11.090 -5.800 12.805 1.00 88.12 96 LEU A C 1
ATOM 757 O O . LEU A 1 96 ? -11.576 -5.334 11.778 1.00 88.12 96 LEU A O 1
ATOM 761 N N . GLU A 1 97 ? -11.780 -6.591 13.630 1.00 88.38 97 GLU A N 1
ATOM 762 C CA . GLU A 1 97 ? -13.165 -7.022 13.383 1.00 88.38 97 GLU A CA 1
ATOM 763 C C . GLU A 1 97 ? -14.155 -5.852 13.436 1.00 88.38 97 GLU A C 1
ATOM 765 O O . GLU A 1 97 ? -15.247 -5.918 12.876 1.00 88.38 97 GLU A O 1
ATOM 770 N N . ARG A 1 98 ? -13.758 -4.730 14.053 1.00 86.44 98 ARG A N 1
ATOM 771 C CA . ARG A 1 98 ? -14.532 -3.479 14.057 1.00 86.44 98 ARG A CA 1
ATOM 772 C C . ARG A 1 98 ? -14.586 -2.819 12.676 1.00 86.44 98 ARG A C 1
ATOM 774 O O . ARG A 1 98 ? -15.405 -1.923 12.460 1.00 86.44 98 ARG A O 1
ATOM 781 N N . PHE A 1 99 ? -13.698 -3.204 11.761 1.00 87.94 99 PHE A N 1
ATOM 782 C CA . PHE A 1 99 ? -13.613 -2.641 10.422 1.00 87.94 99 PHE A CA 1
ATOM 783 C C . PHE A 1 99 ? -14.082 -3.644 9.373 1.00 87.94 99 PHE A C 1
ATOM 785 O O . PHE A 1 99 ? -13.689 -4.806 9.363 1.00 87.94 99 PHE A O 1
ATOM 792 N N . ASN A 1 100 ? -14.849 -3.152 8.402 1.00 90.44 100 ASN A N 1
ATOM 793 C CA . ASN A 1 100 ? -15.219 -3.928 7.223 1.00 90.44 100 ASN A CA 1
ATOM 794 C C . ASN A 1 100 ? -14.035 -3.980 6.247 1.00 90.44 100 ASN A C 1
ATOM 796 O O . ASN A 1 100 ? -13.962 -3.192 5.301 1.00 90.44 100 ASN A O 1
ATOM 800 N N . ILE A 1 101 ? -13.080 -4.872 6.512 1.00 88.38 101 ILE A N 1
ATOM 801 C CA . ILE A 1 101 ? -11.933 -5.114 5.634 1.00 88.38 101 ILE A CA 1
ATOM 802 C C . ILE A 1 101 ? -12.399 -5.973 4.457 1.00 88.38 101 ILE A C 1
ATOM 804 O O . ILE A 1 101 ? -12.756 -7.136 4.623 1.00 88.38 101 ILE A O 1
ATOM 808 N N . ILE A 1 102 ? -12.387 -5.390 3.258 1.00 90.69 102 ILE A N 1
ATOM 809 C CA . ILE A 1 102 ? -12.790 -6.063 2.022 1.00 90.69 102 ILE A CA 1
ATOM 810 C C . ILE A 1 102 ? -11.526 -6.329 1.196 1.00 90.69 102 ILE A C 1
ATOM 812 O O . ILE A 1 102 ? -10.961 -5.375 0.652 1.00 90.69 102 ILE A O 1
ATOM 816 N N . PRO A 1 103 ? -11.050 -7.584 1.100 1.00 86.25 103 PRO A N 1
ATOM 817 C CA . PRO A 1 103 ? -9.929 -7.909 0.231 1.00 86.25 103 PRO A CA 1
ATOM 818 C C . PRO A 1 103 ? -10.358 -7.772 -1.234 1.00 86.25 103 PRO A C 1
ATOM 820 O O . PRO A 1 103 ? -11.400 -8.284 -1.640 1.00 86.25 103 PRO A O 1
ATOM 823 N N . VAL A 1 104 ? -9.543 -7.085 -2.034 1.00 84.06 104 VAL A N 1
ATOM 824 C CA . VAL A 1 104 ? -9.770 -6.912 -3.472 1.00 84.06 104 VAL A CA 1
ATOM 825 C C . VAL A 1 104 ? -8.536 -7.390 -4.221 1.00 84.06 104 VAL A C 1
ATOM 827 O O . VAL A 1 104 ? -7.429 -6.928 -3.952 1.00 84.06 104 VAL A O 1
ATOM 830 N N . SER A 1 105 ? -8.740 -8.289 -5.181 1.00 82.19 105 SER A N 1
ATOM 831 C CA . SER A 1 105 ? -7.718 -8.692 -6.144 1.00 82.19 105 SER A CA 1
ATOM 832 C C . SER A 1 105 ? -8.057 -8.114 -7.511 1.00 82.19 105 SER A C 1
ATOM 834 O O . SER A 1 105 ? -9.220 -8.109 -7.916 1.00 82.19 105 SER A O 1
ATOM 836 N N . ILE A 1 106 ? -7.046 -7.603 -8.214 1.00 78.94 106 ILE A N 1
ATOM 837 C CA . ILE A 1 106 ? -7.205 -7.055 -9.559 1.00 78.94 106 ILE A CA 1
ATOM 838 C C . ILE A 1 106 ? -6.232 -7.775 -10.481 1.00 78.94 106 ILE A C 1
ATOM 840 O O . ILE A 1 106 ? -5.018 -7.658 -10.326 1.00 78.94 106 ILE A O 1
ATOM 844 N N . SER A 1 107 ? -6.776 -8.481 -11.466 1.00 79.25 107 SER A N 1
ATOM 845 C CA . SER A 1 107 ? -6.000 -9.219 -12.457 1.00 79.25 107 SER A CA 1
ATOM 846 C C . SER A 1 107 ? -6.243 -8.662 -13.855 1.00 79.25 107 SER A C 1
ATOM 848 O O . SER A 1 107 ? -7.333 -8.190 -14.182 1.00 79.25 107 SER A O 1
ATOM 850 N N . TYR A 1 108 ? -5.207 -8.720 -14.683 1.00 79.50 108 TYR A N 1
ATOM 851 C CA . TYR A 1 108 ? -5.220 -8.267 -16.069 1.00 79.50 108 TYR A CA 1
ATOM 852 C C . TYR A 1 108 ? -4.651 -9.373 -16.961 1.00 79.50 108 TYR A C 1
ATOM 854 O O . TYR A 1 108 ? -3.891 -10.211 -16.485 1.00 79.50 108 TYR A O 1
ATOM 862 N N . GLU A 1 109 ? -5.004 -9.368 -18.246 1.00 80.88 109 GLU A N 1
ATOM 863 C CA . GLU A 1 109 ? -4.433 -10.296 -19.237 1.00 80.88 109 GLU A CA 1
ATOM 864 C C . GLU A 1 109 ? -2.973 -9.952 -19.534 1.00 80.88 109 GLU A C 1
ATOM 866 O O . GLU A 1 109 ? -2.113 -10.819 -19.623 1.00 80.88 109 GLU A O 1
ATOM 871 N N . PHE A 1 110 ? -2.714 -8.653 -19.668 1.00 82.69 110 PHE A N 1
ATOM 872 C CA . PHE A 1 110 ? -1.399 -8.099 -19.932 1.00 82.69 110 PHE A CA 1
ATOM 873 C C . PHE A 1 110 ? -1.075 -7.102 -18.832 1.00 82.69 110 PHE A C 1
ATOM 875 O O . PHE A 1 110 ? -1.863 -6.183 -18.581 1.00 82.69 110 PHE A O 1
ATOM 882 N N . ASP A 1 111 ? 0.093 -7.229 -18.205 1.00 86.94 111 ASP A N 1
ATOM 883 C CA . ASP A 1 111 ? 0.608 -6.144 -17.388 1.00 86.94 111 ASP A CA 1
ATOM 884 C C . ASP A 1 111 ? 1.363 -5.165 -18.307 1.00 86.94 111 ASP A C 1
ATOM 886 O O . ASP A 1 111 ? 2.434 -5.463 -18.842 1.00 86.94 111 ASP A O 1
ATOM 890 N N . PRO A 1 112 ? 0.831 -3.945 -18.507 1.00 88.44 112 PRO A N 1
ATOM 891 C CA . PRO A 1 112 ? 1.436 -2.971 -19.409 1.00 88.44 112 PRO A CA 1
ATOM 892 C C . PRO A 1 112 ? 2.837 -2.514 -18.975 1.00 88.44 112 PRO A C 1
ATOM 894 O O . PRO A 1 112 ? 3.521 -1.826 -19.738 1.00 88.44 112 PRO A O 1
ATOM 897 N N . THR A 1 113 ? 3.246 -2.846 -17.750 1.00 89.19 113 THR A N 1
ATOM 898 C CA . THR A 1 113 ? 4.541 -2.510 -17.163 1.00 89.19 113 THR A CA 1
ATOM 899 C C . THR A 1 113 ? 5.542 -3.662 -17.180 1.00 89.19 113 THR A C 1
ATOM 901 O O . THR A 1 113 ? 6.657 -3.456 -16.712 1.00 89.19 113 THR A O 1
ATOM 904 N N . ASP A 1 114 ? 5.217 -4.826 -17.755 1.00 88.88 114 ASP A N 1
ATOM 905 C CA . ASP A 1 114 ? 6.095 -6.009 -17.733 1.00 88.88 114 ASP A CA 1
ATOM 906 C C . ASP A 1 114 ? 7.505 -5.726 -18.248 1.00 88.88 114 ASP A C 1
ATOM 908 O O . ASP A 1 114 ? 8.486 -5.995 -17.556 1.00 88.88 114 ASP A O 1
ATOM 912 N N . ILE A 1 115 ? 7.617 -5.068 -19.405 1.00 88.62 115 ILE A N 1
ATOM 913 C CA . ILE A 1 115 ? 8.913 -4.694 -19.995 1.00 88.62 115 ILE A CA 1
ATOM 914 C C . ILE A 1 115 ? 9.730 -3.806 -19.042 1.00 88.62 115 ILE A C 1
ATOM 916 O O . ILE A 1 115 ? 10.952 -3.907 -18.995 1.00 88.62 115 ILE A O 1
ATOM 920 N N . LEU A 1 116 ? 9.065 -2.963 -18.246 1.00 89.69 116 LEU A N 1
ATOM 921 C CA . LEU A 1 116 ? 9.725 -2.059 -17.300 1.00 89.69 116 LEU A CA 1
ATOM 922 C C . LEU A 1 116 ? 10.248 -2.788 -16.054 1.00 89.69 116 LEU A C 1
ATOM 924 O O . LEU A 1 116 ? 11.090 -2.245 -15.348 1.00 89.69 116 LEU A O 1
ATOM 928 N N . LYS A 1 117 ? 9.775 -4.007 -15.771 1.00 88.94 117 LYS A N 1
ATOM 929 C CA . LYS A 1 117 ? 10.254 -4.822 -14.643 1.00 88.94 117 LYS A CA 1
ATOM 930 C C . LYS A 1 117 ? 11.504 -5.627 -14.993 1.00 88.94 117 LYS A C 1
ATOM 932 O O . LYS A 1 117 ? 12.278 -5.948 -14.095 1.00 88.94 117 LYS A O 1
ATOM 937 N N . ILE A 1 118 ? 11.705 -5.940 -16.277 1.00 89.75 118 ILE A N 1
ATOM 938 C CA . ILE A 1 118 ? 12.787 -6.813 -16.758 1.00 89.75 118 ILE A CA 1
ATOM 939 C C . ILE A 1 118 ? 14.179 -6.361 -16.281 1.00 89.75 118 ILE A C 1
ATOM 941 O O . ILE A 1 118 ? 14.909 -7.217 -15.784 1.00 89.75 118 ILE A O 1
ATOM 945 N N . PRO A 1 119 ? 14.575 -5.075 -16.370 1.00 90.62 119 PRO A N 1
ATOM 946 C CA . PRO A 1 119 ? 15.921 -4.661 -15.969 1.00 90.62 119 PRO A CA 1
ATOM 947 C C . PRO A 1 119 ? 16.224 -4.952 -14.494 1.00 90.62 119 PRO A C 1
ATOM 949 O O . PRO A 1 119 ? 17.278 -5.500 -14.182 1.00 90.62 119 PRO A O 1
ATOM 952 N N . GLU A 1 120 ? 15.275 -4.652 -13.602 1.00 89.00 120 GLU A N 1
ATOM 953 C CA . GLU A 1 120 ? 15.390 -4.908 -12.161 1.00 89.00 120 GLU A CA 1
ATOM 954 C C . GLU A 1 120 ? 15.449 -6.416 -11.865 1.00 89.00 120 GLU A C 1
ATOM 956 O O . GLU A 1 120 ? 16.249 -6.866 -11.046 1.00 89.00 120 GLU A O 1
ATOM 961 N N . LEU A 1 121 ? 14.645 -7.217 -12.573 1.00 88.81 121 LEU A N 1
ATOM 962 C CA . LEU A 1 121 ? 14.655 -8.675 -12.438 1.00 88.81 121 LEU A CA 1
ATOM 963 C C . LEU A 1 121 ? 15.978 -9.290 -12.913 1.00 88.81 121 LEU A C 1
ATOM 965 O O . LEU A 1 121 ? 16.536 -10.137 -12.220 1.00 88.81 121 LEU A O 1
ATOM 969 N N . ILE A 1 122 ? 16.510 -8.852 -14.059 1.00 91.38 122 ILE A N 1
ATOM 970 C CA . ILE A 1 122 ? 17.813 -9.308 -14.569 1.00 91.38 122 ILE A CA 1
ATOM 971 C C . ILE A 1 122 ? 18.928 -8.916 -13.603 1.00 91.38 122 ILE A C 1
ATOM 973 O O . ILE A 1 122 ? 19.802 -9.737 -13.329 1.00 91.38 122 ILE A O 1
ATOM 977 N N . ALA A 1 123 ? 18.894 -7.690 -13.078 1.00 91.94 123 ALA A N 1
ATOM 978 C CA . ALA A 1 123 ? 19.870 -7.228 -12.103 1.00 91.94 123 ALA A CA 1
ATOM 979 C C . ALA A 1 123 ? 19.862 -8.107 -10.843 1.00 91.94 123 ALA A C 1
ATOM 981 O O . ALA A 1 123 ? 20.914 -8.581 -10.422 1.00 91.94 123 ALA A O 1
ATOM 982 N N . LYS A 1 124 ? 18.669 -8.437 -10.327 1.00 89.12 124 LYS A N 1
ATOM 983 C CA . LYS A 1 124 ? 18.492 -9.351 -9.191 1.00 89.12 124 LYS A CA 1
ATOM 984 C C . LYS A 1 124 ? 19.035 -10.757 -9.469 1.00 89.12 124 LYS A C 1
ATOM 986 O O . LYS A 1 124 ? 19.705 -11.315 -8.61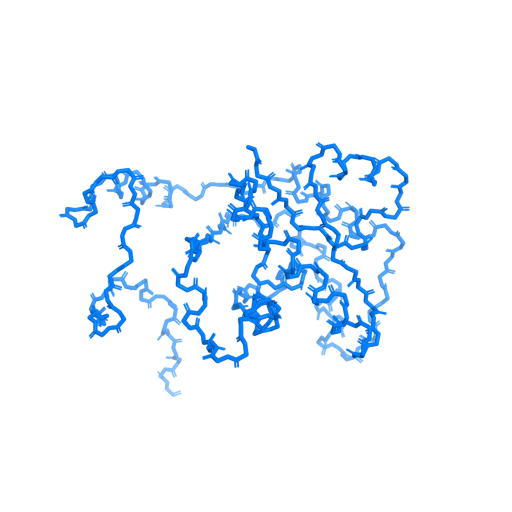2 1.00 89.12 124 LYS A O 1
ATOM 991 N N . ILE A 1 125 ? 18.763 -11.324 -10.649 1.00 92.12 125 ILE A N 1
ATOM 992 C CA . ILE A 1 125 ? 19.264 -12.657 -11.042 1.00 92.12 125 ILE A CA 1
ATOM 993 C C . ILE A 1 125 ? 20.792 -12.664 -11.157 1.00 92.12 125 ILE A C 1
ATOM 995 O O . ILE A 1 125 ? 21.430 -13.662 -10.845 1.00 92.12 125 ILE A O 1
ATOM 999 N N . ARG A 1 126 ? 21.375 -11.561 -11.629 1.00 95.00 126 ARG A N 1
ATOM 1000 C CA . ARG A 1 126 ? 22.824 -11.407 -11.808 1.00 95.00 126 ARG A CA 1
ATOM 1001 C C . ARG A 1 126 ? 23.544 -10.899 -10.560 1.00 95.00 126 ARG A C 1
ATOM 1003 O O . ARG A 1 126 ? 24.739 -10.646 -10.649 1.00 95.00 126 ARG A O 1
ATOM 1010 N N . GLU A 1 127 ? 22.828 -10.712 -9.451 1.00 93.19 127 GLU A N 1
ATOM 1011 C CA . GLU A 1 127 ? 23.362 -10.165 -8.198 1.00 93.19 127 GLU A CA 1
ATOM 1012 C C . GLU A 1 127 ? 24.075 -8.811 -8.381 1.00 93.19 127 GLU A C 1
ATOM 1014 O O . GLU A 1 127 ? 25.036 -8.490 -7.687 1.00 93.19 127 GLU A O 1
ATOM 1019 N N . VAL A 1 128 ? 23.592 -7.993 -9.322 1.00 95.00 128 VAL A N 1
ATOM 1020 C CA . VAL A 1 128 ? 24.099 -6.635 -9.550 1.00 95.00 128 VAL A CA 1
ATOM 1021 C C . VAL A 1 128 ? 23.130 -5.602 -8.996 1.00 95.00 128 VAL A C 1
ATOM 1023 O O . VAL A 1 128 ? 21.909 -5.773 -9.033 1.00 95.00 128 VAL A O 1
ATOM 1026 N N . GLU A 1 129 ? 23.678 -4.500 -8.492 1.00 91.00 129 GLU A N 1
ATOM 1027 C CA . GLU A 1 129 ? 22.877 -3.402 -7.969 1.00 91.00 129 GLU A CA 1
ATOM 1028 C C . GLU A 1 129 ? 22.066 -2.740 -9.091 1.00 91.00 129 GLU A C 1
ATOM 1030 O O . GLU A 1 129 ? 22.602 -2.315 -10.118 1.00 91.00 129 GLU A O 1
ATOM 1035 N N . TYR A 1 130 ? 20.751 -2.643 -8.888 1.00 89.00 130 TYR A N 1
ATOM 1036 C CA . TYR A 1 130 ? 19.865 -1.922 -9.791 1.00 89.00 130 TYR A CA 1
ATOM 1037 C C . TYR A 1 130 ? 19.656 -0.489 -9.308 1.00 89.00 130 TYR A C 1
ATOM 1039 O O . TYR A 1 130 ? 18.983 -0.253 -8.303 1.00 89.00 130 TYR A O 1
ATOM 1047 N N . VAL A 1 131 ? 20.176 0.477 -10.063 1.00 88.06 131 VAL A N 1
ATOM 1048 C CA . VAL A 1 131 ? 19.975 1.901 -9.781 1.00 88.06 131 VAL A CA 1
ATOM 1049 C C . VAL A 1 131 ? 18.828 2.433 -10.631 1.00 88.06 131 VAL A C 1
ATOM 1051 O O . VAL A 1 131 ? 18.929 2.536 -11.855 1.00 88.06 131 VAL A O 1
ATOM 1054 N N . LYS A 1 132 ? 17.730 2.801 -9.967 1.00 85.69 132 LYS A N 1
ATOM 1055 C CA . LYS A 1 132 ? 16.553 3.375 -10.624 1.00 85.69 132 LYS A CA 1
ATOM 1056 C C . LYS A 1 132 ? 16.849 4.728 -11.253 1.00 85.69 132 LYS A C 1
ATOM 1058 O O . LYS A 1 132 ? 17.536 5.573 -10.678 1.00 85.69 132 LYS A O 1
ATOM 1063 N N . THR A 1 133 ? 16.233 4.986 -12.401 1.00 86.31 133 THR A N 1
ATOM 1064 C CA . THR A 1 133 ? 16.328 6.306 -13.042 1.00 86.31 133 THR A CA 1
ATOM 1065 C C . THR A 1 133 ? 15.398 7.333 -12.381 1.00 86.31 133 THR A C 1
ATOM 1067 O O . THR A 1 133 ? 14.337 7.002 -11.850 1.00 86.31 133 THR A O 1
ATOM 1070 N N . LYS A 1 134 ? 15.754 8.626 -12.470 1.00 76.81 134 LYS A N 1
ATOM 1071 C CA . LYS A 1 134 ? 15.083 9.760 -11.788 1.00 76.81 134 LYS A CA 1
ATOM 1072 C C . LYS A 1 134 ? 13.575 9.930 -12.089 1.00 76.81 134 LYS A C 1
ATOM 1074 O O . LYS A 1 134 ? 12.915 10.715 -11.422 1.00 76.81 134 LYS A O 1
ATOM 1079 N N . ASN A 1 135 ? 13.003 9.214 -13.064 1.00 81.19 135 ASN A N 1
ATOM 1080 C CA . ASN A 1 135 ? 11.570 9.264 -13.409 1.00 81.19 135 ASN A CA 1
ATOM 1081 C C . ASN A 1 135 ? 10.935 7.877 -13.625 1.00 81.19 135 ASN A C 1
ATOM 1083 O O . ASN A 1 135 ? 9.834 7.778 -14.168 1.00 81.19 135 ASN A O 1
ATOM 1087 N N . GLU A 1 136 ? 11.609 6.802 -13.230 1.00 84.56 136 GLU A N 1
ATOM 1088 C CA . GLU A 1 136 ? 11.169 5.440 -13.533 1.00 84.56 136 GLU A CA 1
ATOM 1089 C C . GLU A 1 136 ? 9.796 5.105 -12.942 1.00 84.56 136 GLU A C 1
ATOM 1091 O O . GLU A 1 136 ? 8.908 4.627 -13.650 1.00 84.56 136 GLU A O 1
ATOM 1096 N N . ASP A 1 137 ? 9.587 5.431 -11.663 1.00 82.25 137 ASP A N 1
ATOM 1097 C CA . ASP A 1 137 ? 8.319 5.192 -10.969 1.00 82.25 137 ASP A CA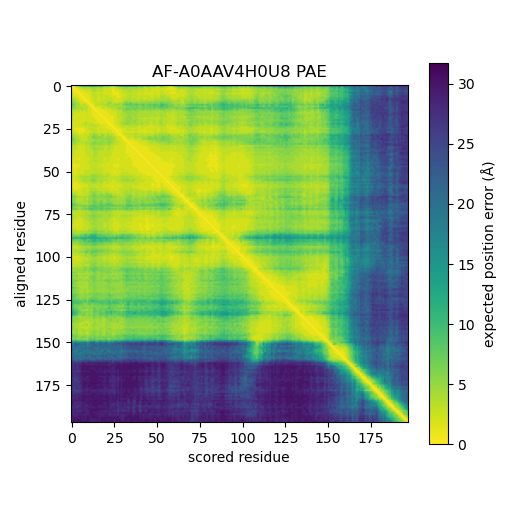 1
ATOM 1098 C C . ASP A 1 137 ? 7.168 5.977 -11.631 1.00 82.25 137 ASP A C 1
ATOM 1100 O O . ASP A 1 137 ? 6.068 5.452 -11.812 1.00 82.25 137 ASP A O 1
ATOM 1104 N N . PHE A 1 138 ? 7.428 7.216 -12.063 1.00 83.12 138 PHE A N 1
ATOM 1105 C CA . PHE A 1 138 ? 6.447 8.050 -12.763 1.00 83.12 138 PHE A CA 1
ATOM 1106 C C . PHE A 1 138 ? 6.070 7.459 -14.128 1.00 83.12 138 PHE A C 1
ATOM 1108 O O . PHE A 1 138 ? 4.887 7.314 -14.442 1.00 83.12 138 PHE A O 1
ATOM 1115 N N . ASN A 1 139 ? 7.068 7.053 -14.916 1.00 86.12 139 ASN A N 1
ATOM 1116 C CA . ASN A 1 139 ? 6.849 6.414 -16.213 1.00 86.12 139 ASN A CA 1
ATOM 1117 C C . ASN A 1 139 ? 6.095 5.086 -16.061 1.00 86.12 139 ASN A C 1
ATOM 1119 O O . ASN A 1 139 ? 5.196 4.789 -16.846 1.00 86.12 139 ASN A O 1
ATOM 1123 N N . THR A 1 140 ? 6.402 4.323 -15.011 1.00 86.62 140 THR A N 1
ATOM 1124 C CA . THR A 1 140 ? 5.719 3.066 -14.683 1.00 86.62 140 THR A CA 1
ATOM 1125 C C . THR A 1 140 ? 4.247 3.293 -14.335 1.00 86.62 140 THR A C 1
ATOM 1127 O O . THR A 1 140 ? 3.388 2.500 -14.729 1.00 86.62 140 THR A O 1
ATOM 1130 N N . ILE A 1 141 ? 3.917 4.384 -13.637 1.00 86.25 141 ILE A N 1
ATOM 1131 C CA . ILE A 1 141 ? 2.524 4.768 -13.366 1.00 86.25 141 ILE A CA 1
ATOM 1132 C C . ILE A 1 141 ? 1.803 5.133 -14.660 1.00 86.25 141 ILE A C 1
ATOM 1134 O O . ILE A 1 141 ? 0.747 4.566 -14.935 1.00 86.25 141 ILE A O 1
ATOM 1138 N N . LEU A 1 142 ? 2.375 6.024 -15.476 1.00 87.94 142 LEU A N 1
ATOM 1139 C CA . LEU A 1 142 ? 1.756 6.441 -16.737 1.00 87.94 142 LEU A CA 1
ATOM 1140 C C . LEU A 1 142 ? 1.527 5.252 -17.670 1.00 87.94 142 LEU A C 1
ATOM 1142 O O . LEU A 1 142 ? 0.419 5.065 -18.172 1.00 87.94 142 LEU A O 1
ATOM 1146 N N . LYS A 1 143 ? 2.540 4.396 -17.841 1.00 89.00 143 LYS A N 1
ATOM 1147 C CA . LYS A 1 143 ? 2.429 3.170 -18.637 1.00 89.00 143 LYS A CA 1
ATOM 1148 C C . LYS A 1 143 ? 1.385 2.219 -18.053 1.00 89.00 143 LYS A C 1
ATOM 1150 O O . LYS A 1 143 ? 0.590 1.658 -18.799 1.00 89.00 143 LYS A O 1
ATOM 1155 N N . GLY A 1 144 ? 1.345 2.093 -16.727 1.00 88.12 144 GLY A N 1
ATOM 1156 C CA . GLY A 1 144 ? 0.332 1.334 -16.000 1.00 88.12 144 GLY A CA 1
ATOM 1157 C C . GLY A 1 144 ? -1.093 1.799 -16.289 1.00 88.12 144 GLY A C 1
ATOM 1158 O O . GLY A 1 144 ? -1.979 0.975 -16.500 1.00 88.12 144 GLY A O 1
ATOM 1159 N N . ILE A 1 145 ? -1.318 3.111 -16.325 1.00 87.25 145 ILE A N 1
ATOM 1160 C CA . ILE A 1 145 ? -2.634 3.709 -16.573 1.00 87.25 145 ILE A CA 1
ATOM 1161 C C . ILE A 1 145 ? -3.013 3.573 -18.050 1.00 87.25 145 ILE A C 1
ATOM 1163 O O . ILE A 1 145 ? -4.066 3.012 -18.350 1.00 87.25 145 ILE A O 1
ATOM 1167 N N . MET A 1 146 ? -2.144 4.027 -18.955 1.00 89.62 146 MET A N 1
ATOM 1168 C CA . MET A 1 146 ? -2.430 4.149 -20.389 1.00 89.62 146 MET A CA 1
ATOM 1169 C C . MET A 1 146 ? -2.312 2.834 -21.163 1.00 89.62 146 MET A C 1
ATOM 1171 O O . MET A 1 146 ? -2.870 2.700 -22.249 1.00 89.62 146 MET A O 1
ATOM 1175 N N . GLY A 1 147 ? -1.543 1.874 -20.654 1.00 88.06 147 GLY A N 1
ATOM 1176 C CA . GLY A 1 147 ? -1.274 0.636 -21.367 1.00 88.06 147 GLY A CA 1
ATOM 1177 C C . GLY A 1 147 ? -2.482 -0.298 -21.429 1.00 88.06 147 GLY A C 1
ATOM 1178 O O . GLY A 1 147 ? -3.331 -0.331 -20.529 1.00 88.06 147 GLY A O 1
ATOM 1179 N N . ARG A 1 148 ? -2.533 -1.084 -22.511 1.00 86.31 148 ARG A N 1
ATOM 1180 C CA . ARG A 1 148 ? -3.554 -2.107 -22.743 1.00 86.31 148 ARG A CA 1
ATOM 1181 C C . ARG A 1 148 ? -3.381 -3.230 -21.723 1.00 86.31 148 ARG A C 1
ATOM 1183 O O . ARG A 1 148 ? -2.341 -3.871 -21.688 1.00 86.31 148 ARG A O 1
ATOM 1190 N N . LYS A 1 149 ? -4.424 -3.461 -20.928 1.00 86.44 149 LYS A N 1
ATOM 1191 C CA . LYS A 1 149 ? -4.474 -4.509 -19.892 1.00 86.44 149 LYS A CA 1
ATOM 1192 C C . LYS A 1 149 ? -5.083 -5.820 -20.394 1.00 86.44 149 LYS A C 1
ATOM 1194 O O . LYS A 1 149 ? -5.109 -6.815 -19.680 1.00 86.44 149 LYS A O 1
ATOM 1199 N N . GLY A 1 150 ? -5.589 -5.791 -21.628 1.00 81.12 150 GLY A N 1
ATOM 1200 C CA . GLY A 1 150 ? -6.404 -6.857 -22.196 1.00 81.12 150 GLY A CA 1
ATOM 1201 C C . GLY A 1 150 ? -7.681 -7.098 -21.393 1.00 81.12 150 GLY A C 1
ATOM 1202 O O . GLY A 1 150 ? -8.039 -6.307 -20.516 1.00 81.12 150 GLY A O 1
ATOM 1203 N N . ARG A 1 151 ? -8.389 -8.158 -21.762 1.00 69.75 151 ARG A N 1
ATOM 1204 C CA . ARG A 1 151 ? -9.593 -8.679 -21.108 1.00 69.75 151 ARG A CA 1
ATOM 1205 C C . ARG A 1 151 ? -9.679 -10.143 -21.531 1.00 69.75 151 ARG A C 1
ATOM 1207 O O . ARG A 1 151 ? -10.155 -10.384 -22.642 1.00 69.75 151 ARG A O 1
ATOM 1214 N N . PRO A 1 152 ? -9.250 -11.105 -20.698 1.00 60.31 152 PRO A N 1
ATOM 1215 C CA . PRO A 1 152 ? -9.333 -12.505 -21.079 1.00 60.31 152 PRO A CA 1
ATOM 1216 C C . PRO A 1 152 ? -10.804 -12.835 -21.313 1.00 60.31 152 PRO A C 1
ATOM 1218 O O . PRO A 1 152 ? -11.630 -12.631 -20.417 1.00 60.31 152 PRO A O 1
ATOM 1221 N N . SER A 1 153 ? -11.144 -13.313 -22.511 1.00 64.19 153 SER A N 1
ATOM 1222 C CA . SER A 1 153 ? -12.508 -13.733 -22.865 1.00 64.19 153 SER A CA 1
ATOM 1223 C C . SER A 1 153 ? -13.084 -14.682 -21.821 1.00 64.19 153 SER A C 1
ATOM 1225 O O . SER A 1 153 ? -14.261 -14.604 -21.478 1.00 64.19 153 SER A O 1
ATOM 1227 N N . ASP A 1 154 ? -12.213 -15.513 -21.262 1.00 60.25 154 ASP A N 1
ATOM 1228 C CA . ASP A 1 154 ? -12.552 -16.592 -20.352 1.00 60.25 154 ASP A CA 1
ATOM 1229 C C . ASP A 1 154 ? -12.840 -16.056 -18.945 1.00 60.25 154 ASP A C 1
ATOM 1231 O O . ASP A 1 154 ? -13.780 -16.515 -18.297 1.00 60.25 154 ASP A O 1
ATOM 1235 N N . LEU A 1 155 ? -12.113 -15.023 -18.492 1.00 61.53 155 LEU A N 1
ATOM 1236 C CA . LEU A 1 155 ? -12.407 -14.336 -17.228 1.00 61.53 155 LEU A CA 1
ATOM 1237 C C . LEU A 1 155 ? -13.678 -13.496 -17.338 1.00 61.53 155 LEU A C 1
ATOM 1239 O O . LEU A 1 155 ? -14.490 -13.521 -16.423 1.00 61.53 155 LEU A O 1
ATOM 1243 N N . VAL A 1 156 ? -13.907 -12.832 -18.476 1.00 62.28 156 VAL A N 1
ATOM 1244 C CA . VAL A 1 156 ? -15.167 -12.113 -18.732 1.00 62.28 156 VAL A CA 1
ATOM 1245 C C . VAL A 1 156 ? -16.347 -13.089 -18.786 1.00 62.28 156 VAL A C 1
ATOM 1247 O O . VAL A 1 156 ? -17.423 -12.791 -18.271 1.00 62.28 156 VAL A O 1
ATOM 1250 N N . ALA A 1 157 ? -16.169 -14.266 -19.389 1.00 63.47 157 ALA A N 1
ATOM 1251 C CA . ALA A 1 157 ? -17.182 -15.317 -19.406 1.00 63.47 157 ALA A CA 1
ATOM 1252 C C . ALA A 1 157 ? -17.421 -15.908 -18.007 1.00 63.47 157 ALA A C 1
ATOM 1254 O O . ALA A 1 157 ? -18.561 -16.215 -17.663 1.00 63.47 157 ALA A O 1
ATOM 1255 N N . THR A 1 158 ? -16.370 -16.029 -17.195 1.00 61.91 158 THR A N 1
ATOM 1256 C CA . THR A 1 158 ? -16.442 -16.497 -15.805 1.00 61.91 158 THR A CA 1
ATOM 1257 C C . THR A 1 158 ? -17.151 -15.476 -14.914 1.00 61.91 158 THR A C 1
ATOM 1259 O O . THR A 1 158 ? -18.112 -15.834 -14.245 1.00 61.91 158 THR A O 1
ATOM 1262 N N . GLU A 1 159 ? -16.782 -14.196 -14.973 1.00 57.50 159 GLU A N 1
ATOM 1263 C CA . GLU A 1 159 ? -17.433 -13.103 -14.236 1.00 57.50 159 GLU A CA 1
ATOM 1264 C C . GLU A 1 159 ? -18.923 -12.989 -14.599 1.00 57.50 159 GLU A C 1
ATOM 1266 O O . GLU A 1 159 ? -19.775 -12.890 -13.719 1.00 57.50 159 GLU A O 1
ATOM 1271 N N . LYS A 1 160 ? -19.265 -13.122 -15.889 1.00 56.06 160 LYS A N 1
ATOM 1272 C CA . LYS A 1 160 ? -20.664 -13.167 -16.351 1.00 56.06 160 LYS A CA 1
ATOM 1273 C C . LYS A 1 160 ? -21.425 -14.412 -15.886 1.00 56.06 160 LYS A C 1
ATOM 1275 O O . LYS A 1 160 ? -22.634 -14.332 -15.692 1.00 56.06 160 LYS A O 1
ATOM 1280 N N . LYS A 1 161 ? -20.752 -15.556 -15.716 1.00 57.56 161 LYS A N 1
ATOM 1281 C CA . LYS A 1 161 ? -21.351 -16.776 -15.143 1.00 57.56 161 LYS A CA 1
ATOM 1282 C C . LYS A 1 161 ? -21.545 -16.674 -13.627 1.00 57.56 161 LYS A C 1
ATOM 1284 O O . LYS A 1 161 ? -22.495 -17.247 -13.112 1.00 57.56 161 LYS A O 1
ATOM 1289 N N . ILE A 1 162 ? -20.692 -15.922 -12.928 1.00 54.59 162 ILE A N 1
ATOM 1290 C CA . ILE A 1 162 ? -20.724 -15.739 -11.465 1.00 54.59 162 ILE A CA 1
ATOM 1291 C C . ILE A 1 162 ? -21.870 -14.808 -11.002 1.00 54.59 162 ILE A C 1
ATOM 1293 O O . ILE A 1 162 ? -22.071 -14.619 -9.807 1.00 54.59 162 ILE A O 1
ATOM 1297 N N . ILE A 1 163 ? -22.720 -14.309 -11.909 1.00 47.78 163 ILE A N 1
ATOM 1298 C CA . ILE A 1 163 ? -23.914 -13.504 -11.567 1.00 47.78 163 ILE A CA 1
ATOM 1299 C C . ILE A 1 163 ? -24.941 -14.283 -10.704 1.00 47.78 163 ILE A C 1
ATOM 1301 O O . ILE A 1 163 ? -25.836 -13.676 -10.125 1.00 47.78 163 ILE A O 1
ATOM 1305 N N . GLY A 1 164 ? -24.797 -15.601 -10.530 1.00 46.69 164 GLY A N 1
ATOM 1306 C CA . GLY A 1 164 ? -25.593 -16.369 -9.571 1.00 46.69 164 GLY A CA 1
ATOM 1307 C C . GLY A 1 164 ? -24.765 -17.399 -8.813 1.00 46.69 164 GLY A C 1
ATOM 1308 O O . GLY A 1 164 ? -24.565 -18.508 -9.301 1.00 46.69 164 GLY A O 1
ATOM 1309 N N . VAL A 1 165 ? -24.333 -17.063 -7.598 1.00 44.41 165 VAL A N 1
ATOM 1310 C CA . VAL A 1 165 ? -23.942 -18.059 -6.593 1.00 44.41 165 VAL A CA 1
ATOM 1311 C C . VAL A 1 165 ? -25.043 -18.062 -5.540 1.00 44.41 165 VAL A C 1
ATOM 1313 O O . VAL A 1 165 ? -25.215 -17.071 -4.837 1.00 44.41 165 VAL A O 1
ATOM 1316 N N . GLY A 1 166 ? -25.796 -19.160 -5.441 1.00 41.12 166 GLY A N 1
ATOM 1317 C CA . GLY A 1 166 ? -26.954 -19.322 -4.545 1.00 41.12 166 GLY A CA 1
ATOM 1318 C C . GLY A 1 166 ? -26.659 -19.261 -3.038 1.00 41.12 166 GLY A C 1
ATOM 1319 O O . GLY A 1 166 ? -27.514 -19.635 -2.247 1.00 41.12 166 GLY A O 1
ATOM 1320 N N . GLU A 1 167 ? -25.472 -18.805 -2.637 1.00 39.12 167 GLU A N 1
ATOM 1321 C CA . GLU A 1 167 ? -25.047 -18.668 -1.238 1.00 39.12 167 GLU A CA 1
ATOM 1322 C C . GLU A 1 167 ? -24.683 -17.226 -0.845 1.00 39.12 167 GLU A C 1
ATOM 1324 O O . GLU A 1 167 ? -24.370 -16.970 0.317 1.00 39.12 167 GLU A O 1
ATOM 1329 N N . ILE A 1 168 ? -24.738 -16.264 -1.775 1.00 39.94 168 ILE A N 1
ATOM 1330 C CA . ILE A 1 168 ? -24.515 -14.845 -1.462 1.00 39.94 168 ILE A CA 1
ATOM 1331 C C . ILE A 1 168 ? -25.810 -14.089 -1.729 1.00 39.94 168 ILE A C 1
ATOM 1333 O O . ILE A 1 168 ? -26.050 -13.597 -2.830 1.00 39.94 168 ILE A O 1
ATOM 1337 N N . ASP A 1 169 ? -26.654 -14.017 -0.705 1.00 32.16 169 ASP A N 1
ATOM 1338 C CA 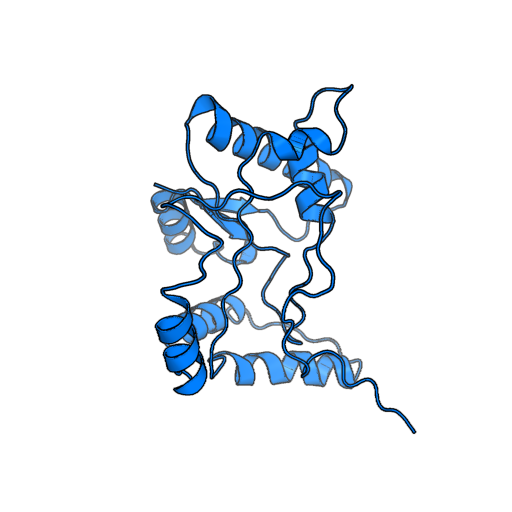. ASP A 1 169 ? -27.916 -13.294 -0.781 1.00 32.16 169 ASP A CA 1
ATOM 1339 C C . ASP A 1 169 ? -27.708 -11.826 -0.361 1.00 32.16 169 ASP A C 1
ATOM 1341 O O . ASP A 1 169 ? -27.454 -11.516 0.807 1.00 32.16 169 ASP A O 1
ATOM 1345 N N . GLY A 1 170 ? -27.796 -10.911 -1.331 1.00 37.12 170 GLY A N 1
ATOM 1346 C CA . GLY A 1 170 ? -27.890 -9.465 -1.104 1.00 37.12 170 GLY A CA 1
ATOM 1347 C C . GLY A 1 170 ? -26.630 -8.623 -1.364 1.00 37.12 170 GLY A C 1
ATOM 1348 O O . GLY A 1 170 ? -25.531 -9.111 -1.602 1.00 37.12 170 GLY A O 1
ATOM 1349 N N . ALA A 1 171 ? -26.805 -7.295 -1.319 1.00 36.38 171 ALA A N 1
ATOM 1350 C CA . ALA A 1 171 ? -25.820 -6.269 -1.699 1.00 36.38 171 ALA A CA 1
ATOM 1351 C C . ALA A 1 171 ? -24.593 -6.128 -0.763 1.00 36.38 171 ALA A C 1
ATOM 1353 O O . ALA A 1 171 ? -23.839 -5.159 -0.877 1.00 36.38 171 ALA A O 1
ATOM 1354 N N . TYR A 1 172 ? -24.388 -7.065 0.166 1.00 34.50 172 TYR A N 1
ATOM 1355 C CA . TYR A 1 172 ? -23.298 -7.050 1.140 1.00 34.50 172 TYR A CA 1
ATOM 1356 C C . TYR A 1 172 ? -22.690 -8.448 1.294 1.00 34.50 172 TYR A C 1
ATOM 1358 O O . TYR A 1 172 ? -23.409 -9.430 1.454 1.00 34.50 172 TYR A O 1
ATOM 1366 N N . ILE A 1 173 ? -21.356 -8.528 1.312 1.00 40.53 173 ILE A N 1
ATOM 1367 C CA . ILE A 1 173 ? -20.615 -9.759 1.616 1.00 40.53 173 ILE A CA 1
ATOM 1368 C C . ILE A 1 173 ? -20.613 -9.946 3.135 1.00 40.53 173 ILE A C 1
ATOM 1370 O O . ILE A 1 173 ? -20.055 -9.127 3.866 1.00 40.53 173 ILE A O 1
ATOM 1374 N N . LYS A 1 174 ? -21.226 -11.027 3.617 1.00 35.66 174 LYS A N 1
ATOM 1375 C CA . LYS A 1 174 ? -21.145 -11.448 5.018 1.00 35.66 174 LYS A CA 1
ATOM 1376 C C . LYS A 1 174 ? -19.968 -12.416 5.147 1.00 35.66 174 LYS A C 1
ATOM 1378 O O . LYS A 1 174 ? -19.993 -13.488 4.551 1.00 35.66 174 LYS A O 1
ATOM 1383 N N . VAL A 1 175 ? -18.925 -12.041 5.886 1.00 40.38 175 VAL A N 1
ATOM 1384 C CA . VAL A 1 175 ? -17.815 -12.960 6.186 1.00 40.38 175 VAL A CA 1
ATOM 1385 C C . VAL A 1 175 ? -18.345 -14.003 7.172 1.00 40.38 175 VAL A C 1
ATOM 1387 O O . VAL A 1 175 ? -18.828 -13.653 8.249 1.00 40.38 175 VAL A O 1
ATOM 1390 N N . GLY A 1 176 ? -18.348 -15.274 6.768 1.00 39.31 176 GLY A N 1
ATOM 1391 C CA . GLY A 1 176 ? -18.726 -16.388 7.637 1.00 39.31 176 GLY A CA 1
ATOM 1392 C C . GLY A 1 176 ? -17.744 -16.566 8.799 1.00 39.31 176 GLY A C 1
ATOM 1393 O O . GLY A 1 176 ? -16.626 -16.058 8.764 1.00 39.31 176 GLY A O 1
ATOM 1394 N N . SER A 1 177 ? -18.168 -17.298 9.833 1.00 37.06 177 SER A N 1
ATOM 1395 C CA . SER A 1 177 ? -17.314 -17.647 10.978 1.00 37.06 177 SER A CA 1
ATOM 1396 C C . SER A 1 177 ? -16.001 -18.300 10.519 1.00 37.06 177 SER A C 1
ATOM 1398 O O . SER A 1 177 ? -16.026 -19.233 9.713 1.00 37.06 177 SER A O 1
ATOM 1400 N N . LEU A 1 178 ? -14.874 -17.851 11.086 1.00 39.09 178 LEU A N 1
ATOM 1401 C CA . LEU A 1 178 ? -13.530 -18.419 10.883 1.00 39.09 178 LEU A CA 1
ATOM 1402 C C . LEU A 1 178 ? -13.431 -19.900 11.286 1.00 39.09 178 LEU A C 1
ATOM 1404 O O . LEU A 1 178 ? -12.508 -20.593 10.872 1.00 39.09 178 LEU A O 1
ATOM 1408 N N . GLU A 1 179 ? -14.396 -20.400 12.054 1.00 38.47 179 GLU A N 1
ATOM 1409 C CA . GLU A 1 179 ? -14.471 -21.798 12.486 1.00 38.47 179 GLU A CA 1
ATOM 1410 C C . GLU A 1 179 ? -15.161 -22.701 11.449 1.00 38.47 179 GLU A C 1
ATOM 1412 O O . GLU A 1 179 ? -15.079 -23.923 11.530 1.00 38.47 179 GLU A O 1
ATOM 1417 N N . LYS A 1 180 ? -15.843 -22.111 10.454 1.00 37.97 180 LYS A N 1
ATOM 1418 C CA . LYS A 1 180 ? -16.598 -22.816 9.404 1.00 37.97 180 LYS A CA 1
ATOM 1419 C C . LYS A 1 180 ? -16.029 -22.559 8.009 1.00 37.97 180 LYS A C 1
ATOM 1421 O O . LYS A 1 180 ? -16.776 -22.384 7.046 1.00 37.97 180 LYS A O 1
ATOM 1426 N N . VAL A 1 181 ? -14.705 -22.539 7.878 1.00 41.59 181 VAL A N 1
ATOM 1427 C CA . VAL A 1 181 ? -14.067 -22.510 6.557 1.00 41.59 181 VAL A CA 1
ATOM 1428 C C . VAL A 1 181 ? -14.190 -23.898 5.930 1.00 41.59 181 VAL A C 1
ATOM 1430 O O . VAL A 1 181 ? -13.500 -24.840 6.311 1.00 41.59 181 VAL A O 1
ATOM 1433 N N . SER A 1 182 ? -15.097 -24.031 4.964 1.00 40.28 182 SER A N 1
ATOM 1434 C CA . SER A 1 182 ? -15.180 -25.209 4.103 1.00 40.28 182 SER A CA 1
ATOM 1435 C C . SER A 1 182 ? -13.936 -25.270 3.213 1.00 40.28 182 SER A C 1
ATOM 1437 O O . SER A 1 182 ? -13.725 -24.410 2.358 1.00 40.28 182 SER A O 1
ATOM 1439 N N . THR A 1 183 ? -13.094 -26.287 3.404 1.00 42.97 183 THR A N 1
ATOM 1440 C CA . THR A 1 183 ? -11.910 -26.538 2.561 1.00 42.97 183 THR A CA 1
ATOM 1441 C C . THR A 1 183 ? -12.273 -27.059 1.171 1.00 42.97 183 THR A C 1
ATOM 1443 O O . THR A 1 183 ? -11.420 -27.094 0.290 1.00 42.97 183 THR A O 1
ATOM 1446 N N . SER A 1 184 ? -13.541 -27.411 0.941 1.00 34.78 184 SER A N 1
ATOM 1447 C CA . SER A 1 184 ? -14.071 -27.834 -0.359 1.00 34.78 184 SER A CA 1
ATOM 1448 C C . SER A 1 184 ? -14.479 -26.671 -1.274 1.00 34.78 184 SER A C 1
ATOM 1450 O O . SER A 1 184 ? -15.145 -26.886 -2.285 1.00 34.78 184 SER A O 1
ATOM 1452 N N . GLY A 1 185 ? -14.083 -25.436 -0.944 1.00 34.53 185 GLY A N 1
ATOM 1453 C CA . GLY A 1 185 ? -14.192 -24.302 -1.856 1.00 34.53 185 GLY A CA 1
ATOM 1454 C C . GLY A 1 185 ? -13.469 -24.596 -3.171 1.00 34.53 185 GLY A C 1
ATOM 1455 O O . GLY A 1 185 ? -12.358 -25.122 -3.180 1.00 34.53 185 GLY A O 1
ATOM 1456 N N . ASN A 1 186 ? -14.123 -24.283 -4.286 1.00 41.31 186 ASN A N 1
ATOM 1457 C CA . ASN A 1 186 ? -13.663 -24.561 -5.642 1.00 41.31 186 ASN A CA 1
ATOM 1458 C C . ASN A 1 186 ? -12.478 -23.642 -6.008 1.00 41.31 186 ASN A C 1
ATOM 1460 O O . ASN A 1 1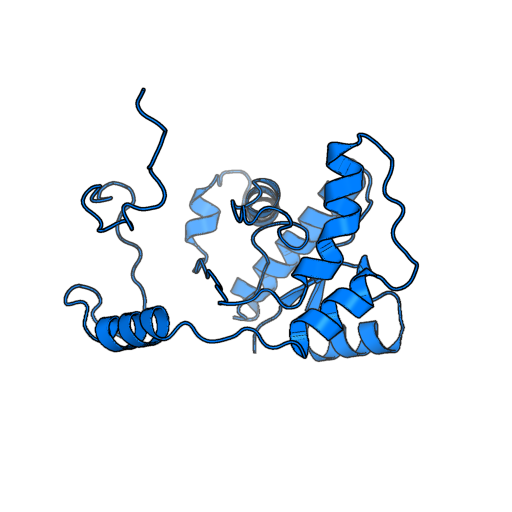86 ? -12.622 -22.659 -6.734 1.00 41.31 186 ASN A O 1
ATOM 1464 N N . TRP A 1 187 ? -11.308 -23.922 -5.435 1.00 36.38 187 TRP A N 1
ATOM 1465 C CA . TRP A 1 187 ? -10.048 -23.275 -5.778 1.00 36.38 187 TRP A CA 1
ATOM 1466 C C . TRP A 1 187 ? -9.636 -23.696 -7.196 1.00 36.38 187 TRP A C 1
ATOM 1468 O O . TRP A 1 187 ? -9.718 -24.882 -7.524 1.00 36.38 187 TRP A O 1
ATOM 1478 N N . PRO A 1 188 ? -9.166 -22.777 -8.061 1.00 34.81 188 PRO A N 1
ATOM 1479 C CA . PRO A 1 188 ? -8.633 -23.160 -9.359 1.00 34.81 188 PRO A CA 1
ATOM 1480 C C . PRO A 1 188 ? -7.467 -24.135 -9.158 1.00 34.81 188 PRO A C 1
ATOM 1482 O O . PRO A 1 188 ? -6.439 -23.764 -8.593 1.00 34.81 188 PRO A O 1
ATOM 1485 N N . ALA A 1 189 ? -7.600 -25.364 -9.666 1.00 39.34 189 ALA A N 1
ATOM 1486 C CA . ALA A 1 189 ? -6.622 -26.457 -9.535 1.00 39.34 189 ALA A CA 1
ATOM 1487 C C . ALA A 1 189 ? -5.225 -26.164 -10.138 1.00 39.34 189 ALA A C 1
ATOM 1489 O O . ALA A 1 189 ? -4.358 -27.033 -10.197 1.00 39.34 189 ALA A O 1
ATOM 1490 N N . ILE A 1 190 ? -5.008 -24.949 -10.640 1.00 43.25 190 ILE A N 1
ATOM 1491 C CA . ILE A 1 190 ? -3.830 -24.533 -11.399 1.00 43.25 190 ILE A CA 1
ATOM 1492 C C . ILE A 1 190 ? -2.724 -24.002 -10.472 1.00 43.25 190 ILE A C 1
ATOM 1494 O O . ILE A 1 190 ? -1.557 -24.041 -10.847 1.00 43.25 190 ILE A O 1
ATOM 1498 N N . TYR A 1 191 ? -3.059 -23.569 -9.251 1.00 36.56 191 TYR A N 1
ATOM 1499 C CA . TYR A 1 191 ? -2.069 -23.037 -8.303 1.00 36.56 191 TYR A CA 1
ATOM 1500 C C . TYR A 1 191 ? -1.340 -24.110 -7.483 1.00 36.56 191 TYR A C 1
ATOM 1502 O O . TYR A 1 191 ? -0.309 -23.808 -6.894 1.00 36.56 191 TYR A O 1
ATOM 1510 N N . ASP A 1 192 ? -1.820 -25.359 -7.500 1.00 37.06 192 ASP A N 1
ATOM 1511 C CA . ASP A 1 192 ? -1.317 -26.441 -6.640 1.00 37.06 192 ASP A CA 1
ATOM 1512 C C . ASP A 1 192 ? -0.623 -27.576 -7.417 1.00 37.06 192 ASP A C 1
ATOM 1514 O O . ASP A 1 192 ? -0.537 -28.722 -6.975 1.00 37.06 192 ASP A O 1
ATOM 1518 N N . LYS A 1 193 ? -0.087 -27.283 -8.612 1.00 34.62 193 LYS A N 1
ATOM 1519 C CA . LYS A 1 193 ? 0.822 -28.217 -9.294 1.00 34.62 193 LYS A CA 1
ATOM 1520 C C . LYS A 1 193 ? 2.244 -28.057 -8.765 1.00 34.62 193 LYS A C 1
ATOM 1522 O O . LYS A 1 193 ? 3.155 -27.644 -9.480 1.00 34.62 193 LYS A O 1
ATOM 1527 N N . GLY A 1 194 ? 2.438 -28.468 -7.514 1.00 36.44 194 GLY A N 1
ATOM 1528 C CA . GLY A 1 194 ? 3.725 -29.003 -7.092 1.00 36.44 194 GLY A CA 1
ATOM 1529 C C . GLY A 1 194 ? 4.078 -30.179 -8.005 1.00 36.44 194 GLY A C 1
ATOM 1530 O O . GLY A 1 194 ? 3.284 -31.107 -8.175 1.00 36.44 194 GLY A O 1
ATOM 1531 N N . LYS A 1 195 ? 5.246 -30.116 -8.651 1.00 36.75 195 LYS A N 1
ATOM 1532 C CA . LYS A 1 195 ? 5.802 -31.237 -9.414 1.00 36.75 195 LYS A CA 1
ATOM 1533 C C . LYS A 1 195 ? 5.816 -32.481 -8.520 1.00 36.75 195 LYS A C 1
ATOM 1535 O O . LYS A 1 195 ? 6.552 -32.524 -7.542 1.00 36.75 195 LYS A O 1
ATOM 1540 N N . LYS A 1 196 ? 5.026 -33.493 -8.879 1.00 36.09 196 LYS A N 1
ATOM 1541 C CA . LYS A 1 196 ? 5.293 -34.881 -8.502 1.00 36.09 196 LYS A CA 1
ATOM 1542 C C . LYS A 1 196 ? 6.073 -35.531 -9.640 1.00 36.09 196 LYS A C 1
ATOM 1544 O O . LYS A 1 196 ? 5.476 -35.902 -10.647 1.00 36.09 196 LYS A O 1
ATOM 1549 N N . GLN A 1 197 ? 7.386 -35.606 -9.467 1.00 34.59 197 GLN A N 1
ATOM 1550 C CA . GLN A 1 197 ? 8.233 -36.780 -9.696 1.00 34.59 197 GLN A CA 1
ATOM 1551 C C . GLN A 1 197 ? 9.578 -36.507 -9.035 1.00 34.59 197 GLN A C 1
ATOM 1553 O O . GLN A 1 197 ? 10.128 -35.411 -9.288 1.00 34.59 197 GLN A O 1
#